Protein AF-A0A942I806-F1 (afdb_monomer_lite)

Foldseek 3Di:
DDDDDPPPVVVVVVPPPVVPDDDPDDDDPPPPDDPPPPPPPPVVVVVVVVLVVVVVVLVVLLVCCVPPLPVSLVVLVVVLVVLLVVLVVLLVCLVCVLVVVLVVLVVVLVVVLVVLVVVLVVDPDNVVSVVVSVVSVVVSVVVSVVSSVVSVVVSVVSNVVSVVVVVVSVVLNVCSVVSVVVVSSVVVVVVSVVVVVVVVVVVVVVPPPPD

Radius of gyration: 32.64 Å; chains: 1; bounding box: 65×27×119 Å

Sequence (211 aa):
MVKKALALTAILMLLAPLAVAAGPGGVKMPPGMQRRNAVAPPNVVRAERVLKQADTKFAELTALAQNDPAALKEKLLARHDALVKQAEELLANQASLPAKIATDLAAAQARALALATERAKEAKNPELAEKRLAQLKERQERTASHIAKHAEQIAARQVAHATQVLANAAAIRERIEKGEGLAVIEELREKRQEQRALRKERKWSKVTPGQ

pLDDT: mean 75.3, std 14.86, range [36.72, 94.12]

Structure (mmCIF, N/CA/C/O backbone):
data_AF-A0A942I806-F1
#
_entry.id   AF-A0A942I806-F1
#
loop_
_atom_site.group_PDB
_atom_site.id
_atom_site.type_symbol
_atom_site.label_atom_id
_atom_site.label_alt_id
_atom_site.label_comp_id
_atom_site.label_asym_id
_atom_site.label_entity_id
_atom_site.label_seq_id
_atom_site.pdbx_PDB_ins_code
_atom_site.Cartn_x
_atom_site.Cartn_y
_atom_site.Cartn_z
_atom_site.occupancy
_atom_site.B_iso_or_equiv
_atom_site.auth_seq_id
_atom_site.auth_comp_id
_atom_site.auth_asym_id
_atom_site.auth_atom_id
_atom_site.pdbx_PDB_model_num
ATOM 1 N N . MET A 1 1 ? 39.029 -3.944 81.774 1.00 43.75 1 MET A N 1
ATOM 2 C CA . MET A 1 1 ? 39.273 -5.246 81.122 1.00 43.75 1 MET A CA 1
ATOM 3 C C . MET A 1 1 ? 38.810 -5.157 79.673 1.00 43.75 1 MET A C 1
ATOM 5 O O . MET A 1 1 ? 37.666 -4.802 79.455 1.00 43.75 1 MET A O 1
ATOM 9 N N . VAL A 1 2 ? 39.732 -5.429 78.734 1.00 49.59 2 VAL A N 1
ATOM 10 C CA . VAL A 1 2 ? 39.510 -5.853 77.328 1.00 49.59 2 VAL A CA 1
ATOM 11 C C . VAL A 1 2 ? 38.671 -4.882 76.459 1.00 49.59 2 VAL A C 1
ATOM 13 O O . VAL A 1 2 ? 37.456 -4.954 76.456 1.00 49.59 2 VAL A O 1
ATOM 16 N N . LYS A 1 3 ? 39.192 -3.901 75.697 1.00 52.69 3 LYS A N 1
ATOM 17 C CA . LYS A 1 3 ? 40.258 -3.887 74.661 1.00 52.69 3 LYS A CA 1
ATOM 18 C C . LYS A 1 3 ? 40.156 -4.961 73.556 1.00 52.69 3 LYS A C 1
ATOM 20 O O . LYS A 1 3 ? 41.181 -5.523 73.193 1.00 52.69 3 LYS A O 1
ATOM 25 N N . LYS A 1 4 ? 38.968 -5.240 72.989 1.00 56.47 4 LYS A N 1
ATOM 26 C CA . LYS A 1 4 ? 38.833 -6.062 71.752 1.00 56.47 4 LYS A CA 1
ATOM 27 C C . LYS A 1 4 ? 37.697 -5.660 70.786 1.00 56.47 4 LYS A C 1
ATOM 29 O O . LYS A 1 4 ? 37.210 -6.503 70.047 1.00 56.47 4 LYS A O 1
ATOM 34 N N . ALA A 1 5 ? 37.282 -4.393 70.739 1.00 52.00 5 ALA A N 1
ATOM 35 C CA . ALA A 1 5 ? 36.219 -3.953 69.813 1.00 52.00 5 ALA A CA 1
ATOM 36 C C . ALA A 1 5 ? 36.671 -2.924 68.758 1.00 52.00 5 ALA A C 1
ATOM 38 O O . ALA A 1 5 ? 35.834 -2.347 68.076 1.00 52.00 5 ALA A O 1
ATOM 39 N N . LEU A 1 6 ? 37.981 -2.691 68.602 1.00 50.69 6 LEU A N 1
ATOM 40 C CA . LEU A 1 6 ? 38.513 -1.641 67.716 1.00 50.69 6 LEU A CA 1
ATOM 41 C C . LEU A 1 6 ? 39.271 -2.170 66.484 1.00 50.69 6 LEU A C 1
ATOM 43 O O . LEU A 1 6 ? 40.062 -1.447 65.893 1.00 50.69 6 LEU A O 1
ATOM 47 N N . ALA A 1 7 ? 39.041 -3.430 66.100 1.00 50.09 7 ALA A N 1
ATOM 48 C CA . ALA A 1 7 ? 39.674 -4.042 64.923 1.00 50.09 7 ALA A CA 1
ATOM 49 C C . ALA A 1 7 ? 38.701 -4.320 63.761 1.00 50.09 7 ALA A C 1
ATOM 51 O O . ALA A 1 7 ? 39.146 -4.536 62.638 1.00 50.09 7 ALA A O 1
ATOM 52 N N . LEU A 1 8 ? 37.380 -4.284 63.988 1.00 47.16 8 LEU A N 1
ATOM 53 C CA . LEU A 1 8 ? 36.400 -4.627 62.946 1.00 47.16 8 LEU A CA 1
ATOM 54 C C . LEU A 1 8 ? 36.013 -3.430 62.057 1.00 47.16 8 LEU A C 1
ATOM 56 O O . LEU A 1 8 ? 35.639 -3.613 60.903 1.00 47.16 8 LEU A O 1
ATOM 60 N N . THR A 1 9 ? 36.161 -2.200 62.552 1.00 53.66 9 THR A N 1
ATOM 61 C CA . THR A 1 9 ? 35.897 -0.974 61.778 1.00 53.66 9 THR A CA 1
ATOM 62 C C . THR A 1 9 ? 37.065 -0.565 60.879 1.00 53.66 9 THR A C 1
ATOM 64 O O . THR A 1 9 ? 36.842 0.069 59.853 1.00 53.66 9 THR A O 1
ATOM 67 N N . ALA A 1 10 ? 38.295 -0.982 61.194 1.00 48.38 10 ALA A N 1
ATOM 68 C CA . ALA A 1 10 ? 39.458 -0.711 60.347 1.00 48.38 10 ALA A CA 1
ATOM 69 C C . ALA A 1 10 ? 39.489 -1.593 59.080 1.00 48.38 10 ALA A C 1
ATOM 71 O O . ALA A 1 10 ? 39.925 -1.139 58.026 1.00 48.38 10 ALA A O 1
ATOM 72 N N . ILE A 1 11 ? 38.967 -2.825 59.145 1.00 52.62 11 ILE A N 1
ATOM 73 C CA . ILE A 1 11 ? 38.947 -3.754 57.999 1.00 52.62 11 ILE A CA 1
ATOM 74 C C . ILE A 1 11 ? 37.780 -3.449 57.042 1.00 52.62 11 ILE A C 1
ATOM 76 O O . ILE A 1 11 ? 37.922 -3.604 55.831 1.00 52.62 11 ILE A O 1
ATOM 80 N N . LEU A 1 12 ? 36.667 -2.899 57.540 1.00 47.00 12 LEU A N 1
ATOM 81 C CA . LEU A 1 12 ? 35.550 -2.437 56.701 1.00 47.00 12 LEU A CA 1
ATOM 82 C C . LEU A 1 12 ? 35.847 -1.127 55.940 1.00 47.00 12 LEU A C 1
ATOM 84 O O . LEU A 1 12 ? 35.164 -0.823 54.966 1.00 47.00 12 LEU A O 1
ATOM 88 N N . MET A 1 13 ? 36.898 -0.392 56.320 1.00 47.59 13 MET A N 1
ATOM 89 C CA . MET A 1 13 ? 37.388 0.789 55.589 1.00 47.59 13 MET A CA 1
ATOM 90 C C . MET A 1 13 ? 38.487 0.470 54.557 1.00 47.59 13 MET A C 1
ATOM 92 O O . MET A 1 13 ? 38.786 1.306 53.709 1.00 47.59 13 MET A O 1
ATOM 96 N N . LEU A 1 14 ? 39.054 -0.743 54.559 1.00 50.97 14 LEU A N 1
ATOM 97 C CA . LEU A 1 14 ? 40.108 -1.161 53.617 1.00 50.97 14 LEU A CA 1
ATOM 98 C C . LEU A 1 14 ? 39.580 -1.771 52.305 1.00 50.97 14 LEU A C 1
ATOM 100 O O . LEU A 1 14 ? 40.352 -1.991 51.377 1.00 50.97 14 LEU A O 1
ATOM 104 N N . LEU A 1 15 ? 38.264 -1.974 52.186 1.00 47.75 15 LEU A N 1
ATOM 105 C CA . LEU A 1 15 ? 37.579 -2.405 50.953 1.00 47.75 15 LEU A CA 1
ATOM 106 C C . LEU A 1 15 ? 36.621 -1.336 50.394 1.00 47.75 15 LEU A C 1
ATOM 108 O O . LEU A 1 15 ? 35.794 -1.617 49.530 1.00 47.75 15 LEU A O 1
ATOM 112 N N . ALA A 1 16 ? 36.753 -0.096 50.872 1.00 45.31 16 ALA A N 1
ATOM 113 C CA . ALA A 1 16 ? 35.903 1.034 50.511 1.00 45.31 16 ALA A CA 1
ATOM 114 C C . ALA A 1 16 ? 36.517 2.088 49.552 1.00 45.31 16 ALA A C 1
ATOM 116 O O . ALA A 1 16 ? 35.833 3.080 49.306 1.00 45.31 16 ALA A O 1
ATOM 117 N N . PRO A 1 17 ? 37.707 1.907 48.924 1.00 46.28 17 PRO A N 1
ATOM 118 C CA . PRO A 1 17 ? 38.095 2.754 47.794 1.00 46.28 17 PRO A CA 1
ATOM 119 C C . PRO A 1 17 ? 38.326 1.971 46.488 1.00 46.28 17 PRO A C 1
ATOM 121 O O . PRO A 1 17 ? 39.190 2.333 45.699 1.00 46.28 17 PRO A O 1
ATOM 124 N N . LEU A 1 18 ? 37.546 0.917 46.216 1.00 42.97 18 LEU A N 1
ATOM 125 C CA . LEU A 1 18 ? 37.403 0.371 44.849 1.00 42.97 18 LEU A CA 1
ATOM 126 C C . LEU A 1 18 ? 36.011 0.608 44.242 1.00 42.97 18 LEU A C 1
ATOM 128 O O . LEU A 1 18 ? 35.804 0.365 43.058 1.00 42.97 18 LEU A O 1
ATOM 132 N N . ALA A 1 19 ? 35.072 1.149 45.023 1.00 47.41 19 ALA A N 1
ATOM 133 C CA . ALA A 1 19 ? 33.715 1.465 44.573 1.00 47.41 19 ALA A CA 1
ATOM 134 C C . ALA A 1 19 ? 33.479 2.968 44.308 1.00 47.41 19 ALA A C 1
ATOM 136 O O . ALA A 1 19 ? 32.384 3.354 43.910 1.00 47.41 19 ALA A O 1
ATOM 137 N N . VAL A 1 20 ? 34.494 3.825 44.485 1.00 43.34 20 VAL A N 1
ATOM 138 C CA . VAL A 1 20 ? 34.388 5.283 44.279 1.00 43.34 20 VAL A CA 1
ATOM 139 C C . VAL A 1 20 ? 35.563 5.790 43.438 1.00 43.34 20 VAL A C 1
ATOM 141 O O . VAL A 1 20 ? 36.358 6.621 43.856 1.00 43.34 20 VAL A O 1
ATOM 144 N N . ALA A 1 21 ? 35.688 5.258 42.224 1.00 44.59 21 ALA A N 1
ATOM 145 C CA . ALA A 1 21 ? 36.545 5.824 41.181 1.00 44.59 21 ALA A CA 1
ATOM 146 C C . ALA A 1 21 ? 35.930 5.618 39.786 1.00 44.59 21 ALA A C 1
ATOM 148 O O . ALA A 1 21 ? 36.607 5.232 38.841 1.00 44.59 21 ALA A O 1
ATOM 149 N N . ALA A 1 22 ? 34.623 5.851 39.651 1.00 44.38 22 ALA A N 1
ATOM 150 C CA . ALA A 1 22 ? 33.981 6.062 38.353 1.00 44.38 22 ALA A CA 1
ATOM 151 C C . ALA A 1 22 ? 32.678 6.852 38.536 1.00 44.38 22 ALA A C 1
ATOM 153 O O . ALA A 1 22 ? 31.578 6.372 38.270 1.00 44.38 22 ALA A O 1
ATOM 154 N N . GLY A 1 23 ? 32.810 8.089 39.023 1.00 40.91 23 GLY A N 1
ATOM 155 C CA . GLY A 1 23 ? 31.770 9.093 38.824 1.00 40.91 23 GLY A CA 1
ATOM 156 C C . GLY A 1 23 ? 31.507 9.337 37.323 1.00 40.91 23 GLY A C 1
ATOM 157 O O . GLY A 1 23 ? 32.315 8.954 36.473 1.00 40.91 23 GLY A O 1
ATOM 158 N N . PRO A 1 24 ? 30.391 9.998 36.971 1.00 46.81 24 PRO A N 1
ATOM 159 C CA . PRO A 1 24 ? 29.876 10.137 35.601 1.00 46.81 24 PRO A CA 1
ATOM 160 C C . PRO A 1 24 ? 30.701 11.046 34.661 1.00 46.81 24 PRO A C 1
ATOM 162 O O . PRO A 1 24 ? 30.255 11.378 33.565 1.00 46.81 24 PRO A O 1
ATOM 165 N N . GLY A 1 25 ? 31.928 11.406 35.025 1.00 53.59 25 GLY A N 1
ATOM 166 C CA . GLY A 1 25 ? 32.882 12.111 34.176 1.00 53.59 25 GLY A CA 1
ATOM 167 C C . GLY A 1 25 ? 34.271 12.002 34.791 1.00 53.59 25 GLY A C 1
ATOM 168 O O . GLY A 1 25 ? 34.451 12.404 35.934 1.00 53.59 25 GLY A O 1
ATOM 169 N N . GLY A 1 26 ? 35.249 11.427 34.082 1.00 42.91 26 GLY A N 1
ATOM 170 C CA . GLY A 1 26 ? 36.594 11.326 34.664 1.00 42.91 26 GLY A CA 1
ATOM 171 C C . GLY A 1 26 ? 37.620 10.403 34.017 1.00 42.91 26 GLY A C 1
ATOM 172 O O . GLY A 1 26 ? 38.762 10.422 34.450 1.00 42.91 26 GLY A O 1
ATOM 173 N N . VAL A 1 27 ? 37.294 9.645 32.968 1.00 46.50 27 VAL A N 1
ATOM 174 C CA . VAL A 1 27 ? 38.322 9.026 32.114 1.00 46.50 27 VAL A CA 1
ATOM 175 C C . VAL A 1 27 ? 37.948 9.331 30.672 1.00 46.50 27 VAL A C 1
ATOM 177 O O . VAL A 1 27 ? 36.935 8.842 30.166 1.00 46.50 27 VAL A O 1
ATOM 180 N N . LYS A 1 28 ? 38.732 10.192 30.009 1.00 53.25 28 LYS A N 1
ATOM 181 C CA . LYS A 1 28 ? 38.685 10.286 28.547 1.00 53.25 28 LYS A CA 1
ATOM 182 C C . LYS A 1 28 ? 39.015 8.890 28.033 1.00 53.25 28 LYS A C 1
ATOM 184 O O . LYS A 1 28 ? 40.095 8.376 28.308 1.00 53.25 28 LYS A O 1
ATOM 189 N N . MET A 1 29 ? 38.054 8.264 27.356 1.00 53.22 29 MET A N 1
ATOM 190 C CA . MET A 1 29 ? 38.288 6.987 26.690 1.00 53.22 29 MET A CA 1
ATOM 191 C C . MET A 1 29 ? 39.520 7.116 25.783 1.00 53.22 29 MET A C 1
ATOM 193 O O . MET A 1 29 ? 39.701 8.176 25.173 1.00 53.22 29 MET A O 1
ATOM 197 N N . PRO A 1 30 ? 40.365 6.077 25.694 1.00 60.47 30 PRO A N 1
ATOM 198 C CA . PRO A 1 30 ? 41.522 6.100 24.814 1.00 60.47 30 PRO A CA 1
ATOM 199 C C . PRO A 1 30 ? 41.080 6.391 23.367 1.00 60.47 30 PRO A C 1
ATOM 201 O O . PRO A 1 30 ? 40.018 5.914 22.938 1.00 60.47 30 PRO A O 1
ATOM 204 N N . PRO A 1 31 ? 41.853 7.193 22.613 1.00 53.78 31 PRO A N 1
ATOM 205 C CA . PRO A 1 31 ? 41.507 7.567 21.248 1.00 53.78 31 PRO A CA 1
ATOM 206 C C . PRO A 1 31 ? 41.439 6.292 20.396 1.00 53.78 31 PRO A C 1
ATOM 208 O O . PRO A 1 31 ? 42.433 5.594 20.235 1.00 53.78 31 PRO A O 1
ATOM 211 N N . GLY A 1 32 ? 40.240 5.952 19.918 1.00 59.25 32 GLY A N 1
ATOM 212 C CA . GLY A 1 32 ? 39.971 4.717 19.167 1.00 59.25 32 GLY A CA 1
ATOM 213 C C . GLY A 1 32 ? 38.776 3.910 19.682 1.00 59.25 32 GLY A C 1
ATOM 214 O O . GLY A 1 32 ? 38.171 3.163 18.917 1.00 59.25 32 GLY A O 1
ATOM 215 N N . MET A 1 33 ? 38.352 4.106 20.936 1.00 51.97 33 MET A N 1
ATOM 216 C CA . MET A 1 33 ? 37.104 3.517 21.432 1.00 51.97 33 MET A CA 1
ATOM 217 C C . MET A 1 33 ? 35.919 4.435 21.128 1.00 51.97 33 MET A C 1
ATOM 219 O O . MET A 1 33 ? 35.564 5.320 21.908 1.00 51.97 33 MET A O 1
ATOM 223 N N . GLN A 1 34 ? 35.267 4.210 19.986 1.00 56.16 34 GLN A N 1
ATOM 224 C CA . GLN A 1 34 ? 33.920 4.730 19.779 1.00 56.16 34 GLN A CA 1
ATOM 225 C C . GLN A 1 34 ? 32.992 4.072 20.802 1.00 56.16 34 GLN A C 1
ATOM 227 O O . GLN A 1 34 ? 32.829 2.849 20.806 1.00 56.16 34 GLN A O 1
ATOM 232 N N . ARG A 1 35 ? 32.330 4.878 21.643 1.00 56.75 35 ARG A N 1
ATOM 233 C CA . ARG A 1 35 ? 31.110 4.426 22.316 1.00 56.75 35 ARG A CA 1
ATOM 234 C C . ARG A 1 35 ? 30.145 4.004 21.215 1.00 56.75 35 ARG A C 1
ATOM 236 O O . ARG A 1 35 ? 29.548 4.855 20.558 1.00 56.75 35 ARG A O 1
ATOM 243 N N . ARG A 1 36 ? 29.991 2.697 20.998 1.00 57.78 36 ARG A N 1
ATOM 244 C CA . ARG A 1 36 ? 28.844 2.168 20.263 1.00 57.78 36 ARG A CA 1
ATOM 245 C C . ARG A 1 36 ? 27.630 2.455 21.133 1.00 57.78 36 ARG A C 1
ATOM 247 O O . ARG A 1 36 ? 27.233 1.634 21.952 1.00 57.78 36 ARG A O 1
ATOM 254 N N . ASN A 1 37 ? 27.080 3.660 21.011 1.00 51.44 37 ASN A N 1
ATOM 255 C CA . ASN A 1 37 ? 25.760 3.942 21.534 1.00 51.44 37 ASN A CA 1
ATOM 256 C C . ASN A 1 37 ? 24.852 2.916 20.861 1.00 51.44 37 ASN A C 1
ATOM 258 O O . ASN A 1 37 ? 24.750 2.898 19.634 1.00 51.44 37 ASN A O 1
ATOM 262 N N . ALA A 1 38 ? 24.259 2.022 21.648 1.00 51.09 38 ALA A N 1
ATOM 263 C CA . ALA A 1 38 ? 23.231 1.103 21.193 1.00 51.09 38 ALA A CA 1
ATOM 264 C C . ALA A 1 38 ? 21.986 1.928 20.831 1.00 51.09 38 ALA A C 1
ATOM 266 O O . ALA A 1 38 ? 20.993 1.961 21.554 1.00 51.09 38 ALA A O 1
ATOM 267 N N . VAL A 1 39 ? 22.070 2.694 19.743 1.00 56.91 39 VAL A N 1
ATOM 268 C CA . VAL A 1 39 ? 20.960 3.473 19.218 1.00 56.91 39 VAL A CA 1
ATOM 269 C C . VAL A 1 39 ? 20.016 2.448 18.617 1.00 56.91 39 VAL A C 1
ATOM 271 O O . VAL A 1 39 ? 20.317 1.830 17.595 1.00 56.91 39 VAL A O 1
ATOM 274 N N . ALA A 1 40 ? 18.895 2.211 19.300 1.00 57.03 40 ALA A N 1
ATOM 275 C CA . ALA A 1 40 ? 17.852 1.337 18.793 1.00 57.03 40 ALA A CA 1
ATOM 276 C C . ALA A 1 40 ? 17.493 1.760 17.354 1.00 57.03 40 ALA A C 1
ATOM 278 O O . ALA A 1 40 ? 17.427 2.963 17.079 1.00 57.03 40 ALA A O 1
ATOM 279 N N . PRO A 1 41 ? 17.241 0.809 16.436 1.00 63.56 41 PRO A N 1
ATOM 280 C CA . PRO A 1 41 ? 16.943 1.134 15.048 1.00 63.56 41 PRO A CA 1
ATOM 281 C C . PRO A 1 41 ? 15.822 2.183 14.958 1.00 63.56 41 PRO A C 1
ATOM 283 O O . PRO A 1 41 ? 14.857 2.104 15.723 1.00 63.56 41 PRO A O 1
ATOM 286 N N . PRO A 1 42 ? 15.864 3.136 14.015 1.00 71.19 42 PRO A N 1
ATOM 287 C CA . PRO A 1 42 ? 14.864 4.205 13.929 1.00 71.19 42 PRO A CA 1
ATOM 288 C C . PRO A 1 42 ? 13.420 3.679 13.836 1.00 71.19 42 PRO A C 1
ATOM 290 O O . PRO A 1 42 ? 12.498 4.282 14.384 1.00 71.19 42 PRO A O 1
ATOM 293 N N . ASN A 1 43 ? 13.221 2.507 13.227 1.00 68.06 43 ASN A N 1
ATOM 294 C CA . ASN A 1 43 ? 11.920 1.832 13.144 1.00 68.06 43 ASN A CA 1
ATOM 295 C C . ASN A 1 43 ? 11.411 1.356 14.510 1.00 68.06 43 ASN A C 1
ATOM 297 O O . ASN A 1 43 ? 10.217 1.420 14.803 1.00 68.06 43 ASN A O 1
ATOM 301 N N . VAL A 1 44 ? 12.327 0.914 15.366 1.00 66.25 44 VAL A N 1
ATOM 302 C CA . VAL A 1 44 ? 12.037 0.485 16.730 1.00 66.25 44 VAL A CA 1
ATOM 303 C C . VAL A 1 44 ? 11.636 1.685 17.588 1.00 66.25 44 VAL A C 1
ATOM 305 O O . VAL A 1 44 ? 10.634 1.614 18.295 1.00 66.25 44 VAL A O 1
ATOM 308 N N . VAL A 1 45 ? 12.354 2.805 17.464 1.00 70.94 45 VAL A N 1
ATOM 309 C CA . VAL A 1 45 ? 12.056 4.047 18.198 1.00 70.94 45 VAL A CA 1
ATOM 310 C C . VAL A 1 45 ? 10.703 4.630 17.778 1.00 70.94 45 VAL A C 1
ATOM 312 O O . VAL A 1 45 ? 9.908 5.023 18.634 1.00 70.94 45 VAL A O 1
ATOM 315 N N . ARG A 1 46 ? 10.394 4.652 16.471 1.00 75.44 46 ARG A N 1
ATOM 316 C CA . ARG A 1 46 ? 9.074 5.092 15.982 1.00 75.44 46 ARG A CA 1
ATOM 317 C C . ARG A 1 46 ? 7.961 4.215 16.531 1.00 75.44 46 ARG A C 1
ATOM 319 O O . ARG A 1 46 ? 6.965 4.738 17.018 1.00 75.44 46 ARG A O 1
ATOM 326 N N . ALA A 1 47 ? 8.134 2.898 16.493 1.00 69.81 47 ALA A N 1
ATOM 327 C CA . ALA A 1 47 ? 7.099 1.997 16.967 1.00 69.81 47 ALA A CA 1
ATOM 328 C C . ALA A 1 47 ? 6.890 2.090 18.487 1.00 69.81 47 ALA A C 1
ATOM 330 O O . ALA A 1 47 ? 5.753 2.053 18.942 1.00 69.81 47 ALA A O 1
ATOM 331 N N . GLU A 1 48 ? 7.949 2.280 19.277 1.00 75.19 48 GLU A N 1
ATOM 332 C CA . GLU A 1 48 ? 7.816 2.542 20.717 1.00 75.19 48 GLU A CA 1
ATOM 333 C C . GLU A 1 48 ? 7.094 3.859 21.006 1.00 75.19 48 GLU A C 1
ATOM 335 O O . GLU A 1 48 ? 6.270 3.915 21.918 1.00 75.19 48 GLU A O 1
ATOM 340 N N . ARG A 1 49 ? 7.345 4.907 20.212 1.00 80.88 49 ARG A N 1
ATOM 341 C CA . ARG A 1 49 ? 6.622 6.179 20.330 1.00 80.88 49 ARG A CA 1
ATOM 342 C C . ARG A 1 49 ? 5.133 6.008 20.040 1.00 80.88 49 ARG A C 1
ATOM 344 O O . ARG A 1 49 ? 4.314 6.478 20.824 1.00 80.88 49 ARG A O 1
ATOM 351 N N . VAL A 1 50 ? 4.798 5.306 18.956 1.00 80.19 50 VAL A N 1
ATOM 352 C CA . VAL A 1 50 ? 3.405 4.997 18.600 1.00 80.19 50 VAL A CA 1
ATOM 353 C C . VAL A 1 50 ? 2.742 4.212 19.725 1.00 80.19 50 VAL A C 1
ATOM 355 O O . VAL A 1 50 ? 1.666 4.590 20.171 1.00 80.19 50 VAL A O 1
ATOM 358 N N . LEU A 1 51 ? 3.406 3.179 20.252 1.00 73.88 51 LEU A N 1
ATOM 359 C CA . LEU A 1 51 ? 2.878 2.388 21.360 1.00 73.88 51 LEU A CA 1
ATOM 360 C C . LEU A 1 51 ? 2.629 3.249 22.608 1.00 73.88 51 LEU A C 1
ATOM 362 O O . LEU A 1 51 ? 1.575 3.098 23.220 1.00 73.88 51 LEU A O 1
ATOM 366 N N . LYS A 1 52 ? 3.546 4.154 22.980 1.00 78.31 52 LYS A N 1
ATOM 367 C CA . LYS A 1 52 ? 3.373 5.047 24.142 1.00 78.31 52 LYS A CA 1
ATOM 368 C C . LYS A 1 52 ? 2.190 6.003 23.979 1.00 78.31 52 LYS A C 1
ATOM 370 O O . LYS A 1 52 ? 1.384 6.116 24.892 1.00 78.31 52 LYS A O 1
ATOM 375 N N . GLN A 1 53 ? 2.053 6.642 22.816 1.00 82.44 53 GLN A N 1
ATOM 376 C CA . GLN A 1 53 ? 0.903 7.510 22.511 1.00 82.44 53 GLN A CA 1
ATOM 377 C C . GLN A 1 53 ? -0.428 6.752 22.547 1.00 82.44 53 GLN A C 1
ATOM 379 O O . GLN A 1 53 ? -1.490 7.326 22.777 1.00 82.44 53 GLN A O 1
ATOM 384 N N . ALA A 1 54 ? -0.382 5.456 22.266 1.00 75.06 54 ALA A N 1
ATOM 385 C CA . ALA A 1 54 ? -1.560 4.619 22.272 1.00 75.06 54 ALA A CA 1
ATOM 386 C C . ALA A 1 54 ? -1.988 4.232 23.700 1.00 75.06 54 ALA A C 1
ATOM 388 O O . ALA A 1 54 ? -3.185 4.137 23.951 1.00 75.06 54 ALA A O 1
ATOM 389 N N . ASP A 1 55 ? -1.045 4.076 24.637 1.00 77.50 55 ASP A N 1
ATOM 390 C CA . ASP A 1 55 ? -1.355 3.865 26.059 1.00 77.50 55 ASP A CA 1
ATOM 391 C C . ASP A 1 55 ? -1.982 5.089 26.710 1.00 77.50 55 ASP A C 1
ATOM 393 O O . ASP A 1 55 ? -2.928 4.948 27.478 1.00 77.50 55 ASP A O 1
ATOM 397 N N . THR A 1 56 ? -1.469 6.288 26.416 1.00 81.44 56 THR A N 1
ATOM 398 C CA . THR A 1 56 ? -2.033 7.522 26.980 1.00 81.44 56 THR A CA 1
ATOM 399 C C . THR A 1 56 ? -3.481 7.683 26.530 1.00 81.44 56 THR A C 1
ATOM 401 O O . THR A 1 56 ? -4.366 7.905 27.349 1.00 81.44 56 THR A O 1
ATOM 404 N N . LYS A 1 57 ? -3.750 7.419 25.244 1.00 82.94 57 LYS A N 1
ATOM 405 C CA . LYS A 1 57 ? -5.113 7.383 24.702 1.00 82.94 57 LYS A CA 1
ATOM 406 C C . LYS A 1 57 ? -5.987 6.303 25.342 1.00 82.94 57 LYS A C 1
ATOM 408 O O . LYS A 1 57 ? -7.193 6.504 25.421 1.00 82.94 57 LYS A O 1
ATOM 413 N N . PHE A 1 58 ? -5.428 5.168 25.767 1.00 78.69 58 PHE A N 1
ATOM 414 C CA . PHE A 1 58 ? -6.197 4.166 26.505 1.00 78.69 58 PHE A CA 1
ATOM 415 C C . PHE A 1 58 ? -6.537 4.632 27.910 1.00 78.69 58 PHE A C 1
ATOM 417 O O . PHE A 1 58 ? -7.690 4.510 28.292 1.00 78.69 58 PHE A O 1
ATOM 424 N N . ALA A 1 59 ? -5.587 5.219 28.640 1.00 80.19 59 ALA A N 1
ATOM 425 C CA . ALA A 1 59 ? -5.853 5.772 29.966 1.00 80.19 59 ALA A CA 1
ATOM 426 C C . ALA A 1 59 ? -6.966 6.834 29.921 1.00 80.19 59 ALA A C 1
ATOM 428 O O . ALA A 1 59 ? -7.869 6.810 30.751 1.00 80.19 59 ALA A O 1
ATOM 429 N N . GLU A 1 60 ? -6.958 7.699 28.901 1.00 83.81 60 GLU A N 1
ATOM 430 C CA . GLU A 1 60 ? -8.037 8.664 28.652 1.00 83.81 60 GLU A CA 1
ATOM 431 C C . GLU A 1 60 ? -9.394 7.988 28.406 1.00 83.81 60 GLU A C 1
ATOM 433 O O . GLU A 1 60 ? -10.410 8.445 28.920 1.00 83.81 60 GLU A O 1
ATOM 438 N N . LEU A 1 61 ? -9.435 6.913 27.610 1.00 80.38 61 LEU A N 1
ATOM 439 C CA . LEU A 1 61 ? -10.676 6.189 27.313 1.00 80.38 61 LEU A CA 1
ATOM 440 C C . LEU A 1 61 ? -11.177 5.383 28.518 1.00 80.38 61 LEU A C 1
ATOM 442 O O . LEU A 1 61 ? -12.377 5.348 28.753 1.00 80.38 61 LEU A O 1
ATOM 446 N N . THR A 1 62 ? -10.286 4.784 29.308 1.00 78.56 62 THR A N 1
ATOM 447 C CA . THR A 1 62 ? -10.643 4.079 30.547 1.00 78.56 62 THR A CA 1
ATOM 448 C C . THR A 1 62 ? -11.179 5.052 31.597 1.00 78.56 62 THR A C 1
ATOM 450 O O . THR A 1 62 ? -12.193 4.766 32.224 1.00 78.56 62 THR A O 1
ATOM 453 N N . ALA A 1 63 ? -10.557 6.227 31.746 1.00 78.94 63 ALA A N 1
ATOM 454 C CA . ALA A 1 63 ? -11.062 7.275 32.629 1.00 78.94 63 ALA A CA 1
ATOM 455 C C . ALA A 1 63 ? -12.431 7.797 32.164 1.00 78.94 63 ALA A C 1
ATOM 457 O O . ALA A 1 63 ? -13.315 8.032 32.981 1.00 78.94 63 ALA A O 1
ATOM 458 N N . LEU A 1 64 ? -12.638 7.942 30.853 1.00 80.50 64 LEU A N 1
ATOM 459 C CA . LEU A 1 64 ? -13.938 8.327 30.305 1.00 80.50 64 LEU A CA 1
ATOM 460 C C . LEU A 1 64 ? -15.002 7.250 30.572 1.00 80.50 64 LEU A C 1
ATOM 462 O O . LEU A 1 64 ? -16.109 7.582 30.966 1.00 80.50 64 LEU A O 1
ATOM 466 N N . ALA A 1 65 ? -14.652 5.969 30.430 1.00 76.06 65 ALA A N 1
ATOM 467 C CA . ALA A 1 65 ? -15.568 4.852 30.647 1.00 76.06 65 ALA A CA 1
ATOM 468 C C . ALA A 1 65 ? -16.105 4.759 32.084 1.00 76.06 65 ALA A C 1
ATOM 470 O O . ALA A 1 65 ? -17.246 4.355 32.282 1.00 76.06 65 ALA A O 1
ATOM 471 N N . GLN A 1 66 ? -15.286 5.129 33.072 1.00 79.06 66 GLN A N 1
ATOM 472 C CA . GLN A 1 66 ? -15.669 5.126 34.487 1.00 79.06 66 GLN A CA 1
ATOM 473 C C . GLN A 1 66 ? -16.608 6.280 34.854 1.00 79.06 66 GLN A C 1
ATOM 475 O O . GLN A 1 66 ? -17.391 6.148 35.789 1.00 79.06 66 GLN A O 1
ATOM 480 N N . ASN A 1 67 ? -16.522 7.399 34.131 1.00 78.81 67 ASN A N 1
ATOM 481 C CA . ASN A 1 67 ? -17.258 8.621 34.454 1.00 78.81 67 ASN A CA 1
ATOM 482 C C . ASN A 1 67 ? -18.518 8.797 33.598 1.00 78.81 67 ASN A C 1
ATOM 484 O O . ASN A 1 67 ? -19.539 9.248 34.104 1.00 78.81 67 ASN A O 1
ATOM 488 N N . ASP A 1 68 ? -18.445 8.455 32.311 1.00 84.69 68 ASP A N 1
ATOM 489 C CA . ASP A 1 68 ? -19.532 8.639 31.352 1.00 84.69 68 ASP A CA 1
ATOM 490 C C . ASP A 1 68 ? -19.486 7.561 30.242 1.00 84.69 68 ASP A C 1
ATOM 492 O O . ASP A 1 68 ? -18.817 7.723 29.208 1.00 84.69 68 ASP A O 1
ATOM 496 N N . PRO A 1 69 ? -20.195 6.431 30.429 1.00 75.75 69 PRO A N 1
ATOM 497 C CA . PRO A 1 69 ? -20.227 5.351 29.447 1.00 75.75 69 PRO A CA 1
ATOM 498 C C . PRO A 1 69 ? -20.949 5.746 28.146 1.00 75.75 69 PRO A C 1
ATOM 500 O O . PRO A 1 69 ? -20.667 5.163 27.095 1.00 75.75 69 PRO A O 1
ATOM 503 N N . ALA A 1 70 ? -21.841 6.744 28.179 1.00 80.69 70 ALA A N 1
ATOM 504 C CA . ALA A 1 70 ? -22.533 7.230 26.988 1.00 80.69 70 ALA A CA 1
ATOM 505 C C . ALA A 1 70 ? -21.584 8.059 26.108 1.00 80.69 70 ALA A C 1
ATOM 507 O O . ALA A 1 70 ? -21.454 7.778 24.913 1.00 80.69 70 ALA A O 1
ATOM 508 N N . ALA A 1 71 ? -20.828 8.985 26.707 1.00 81.31 71 ALA A N 1
ATOM 509 C CA . ALA A 1 71 ? -19.793 9.741 26.000 1.00 81.31 71 ALA A CA 1
ATOM 510 C C . ALA A 1 71 ? -18.663 8.837 25.475 1.00 81.31 71 ALA A C 1
ATOM 512 O O . ALA A 1 71 ? -18.089 9.096 24.411 1.00 81.31 71 ALA A O 1
ATOM 513 N N . LEU A 1 72 ? -18.344 7.742 26.179 1.00 78.69 72 LEU A N 1
ATOM 514 C CA . LEU A 1 72 ? -17.410 6.731 25.678 1.00 78.69 72 LEU A CA 1
ATOM 515 C C . LEU A 1 72 ? -17.912 6.080 24.393 1.00 78.69 72 LEU A C 1
ATOM 517 O O . LEU A 1 72 ? -17.149 5.981 23.428 1.00 78.69 72 LEU A O 1
ATOM 521 N N . LYS A 1 73 ? -19.175 5.645 24.374 1.00 79.38 73 LYS A N 1
ATOM 522 C CA . LYS A 1 73 ? -19.789 5.026 23.198 1.00 79.38 73 LYS A CA 1
ATOM 523 C C . LYS A 1 73 ? -19.717 5.966 21.995 1.00 79.38 73 LYS A C 1
ATOM 525 O O . LYS A 1 73 ? -19.230 5.558 20.943 1.00 79.38 73 LYS A O 1
ATOM 530 N N . GLU A 1 74 ? -20.105 7.227 22.165 1.00 83.75 74 GLU A N 1
ATOM 531 C CA . GLU A 1 74 ? -20.060 8.235 21.100 1.00 83.75 74 GLU A CA 1
ATOM 532 C C . GLU A 1 74 ? -18.631 8.467 20.582 1.00 83.75 74 GLU A C 1
ATOM 534 O O . GLU A 1 74 ? -18.376 8.424 19.378 1.00 83.75 74 GLU A O 1
ATOM 539 N N . LYS A 1 75 ? -17.657 8.617 21.487 1.00 84.25 75 LYS A N 1
ATOM 540 C CA . LYS A 1 75 ? -16.252 8.848 21.119 1.00 84.25 75 LYS A CA 1
ATOM 541 C C . LYS A 1 75 ? -15.621 7.652 20.403 1.00 84.25 75 LYS A C 1
ATOM 543 O O . LYS A 1 75 ? -14.772 7.841 19.526 1.00 84.25 75 LYS A O 1
ATOM 548 N N . LEU A 1 76 ? -15.986 6.427 20.783 1.00 82.31 76 LEU A N 1
ATOM 549 C CA . LEU A 1 76 ? -15.517 5.214 20.113 1.00 82.31 76 LEU A CA 1
ATOM 550 C C . LEU A 1 76 ? -16.141 5.067 18.723 1.00 82.31 76 LEU A C 1
ATOM 552 O O . LEU A 1 76 ? -15.406 4.770 17.782 1.00 82.31 76 LEU A O 1
ATOM 556 N N . LEU A 1 77 ? -17.441 5.342 18.581 1.00 82.75 77 LEU A N 1
ATOM 557 C CA . LEU A 1 77 ? -18.129 5.332 17.288 1.00 82.75 77 LEU A CA 1
ATOM 558 C C . LEU A 1 77 ? -17.563 6.399 16.341 1.00 82.75 77 LEU A C 1
ATOM 560 O O . LEU A 1 77 ? -17.171 6.071 15.228 1.00 82.75 77 LEU A O 1
ATOM 564 N N . ALA A 1 78 ? -17.356 7.634 16.804 1.00 84.06 78 ALA A N 1
ATOM 565 C CA . ALA A 1 78 ? -16.760 8.690 15.980 1.00 84.06 78 ALA A CA 1
ATOM 566 C C . ALA A 1 78 ? -15.335 8.343 15.503 1.00 84.06 78 ALA A C 1
ATOM 568 O O . ALA A 1 78 ? -14.953 8.618 14.363 1.00 84.06 78 ALA A O 1
ATOM 569 N N . ARG A 1 79 ? -14.522 7.709 16.364 1.00 80.88 79 ARG A N 1
ATOM 570 C CA . ARG A 1 79 ? -13.190 7.216 15.971 1.00 80.88 79 ARG A CA 1
ATOM 571 C C . ARG A 1 79 ? -13.273 6.055 14.988 1.00 80.88 79 ARG A C 1
ATOM 573 O O . ARG A 1 79 ? -12.434 5.976 14.095 1.00 80.88 79 ARG A O 1
ATOM 580 N N . HIS A 1 80 ? -14.240 5.163 15.169 1.00 80.38 80 HIS A N 1
ATOM 581 C CA . HIS A 1 80 ? -14.504 4.069 14.247 1.00 80.38 80 HIS A CA 1
ATOM 582 C C . HIS A 1 80 ? -14.885 4.607 12.864 1.00 80.38 80 HIS A C 1
ATOM 584 O O . HIS A 1 80 ? -14.255 4.230 11.883 1.00 80.38 80 HIS A O 1
ATOM 590 N N . ASP A 1 81 ? -15.822 5.548 12.785 1.00 81.81 81 ASP A N 1
ATOM 591 C CA . ASP A 1 81 ? -16.296 6.103 11.515 1.00 81.81 81 ASP A CA 1
ATOM 592 C C . ASP A 1 81 ? -15.181 6.843 10.768 1.00 81.81 81 ASP A C 1
ATOM 594 O O . ASP A 1 81 ? -15.043 6.712 9.552 1.00 81.81 81 ASP A O 1
ATOM 598 N N . ALA A 1 82 ? -14.298 7.536 11.495 1.00 82.94 82 ALA A N 1
ATOM 599 C CA . ALA A 1 82 ? -13.095 8.121 10.910 1.00 82.94 82 ALA A CA 1
ATOM 600 C C . ALA A 1 82 ? -12.134 7.059 10.334 1.00 82.94 82 ALA A C 1
ATOM 602 O O . ALA A 1 82 ? -11.548 7.278 9.274 1.00 82.94 82 ALA A O 1
ATOM 603 N N . LEU A 1 83 ? -11.963 5.913 11.007 1.00 79.62 83 LEU A N 1
ATOM 604 C CA . LEU A 1 83 ? -11.129 4.807 10.518 1.00 79.62 83 LEU A CA 1
ATOM 605 C C . LEU A 1 83 ? -11.755 4.101 9.312 1.00 79.62 83 LEU A C 1
ATOM 607 O O . LEU A 1 83 ? -11.031 3.749 8.383 1.00 79.62 83 LEU A O 1
ATOM 611 N N . VAL A 1 84 ? -13.077 3.922 9.308 1.00 82.75 84 VAL A N 1
ATOM 612 C CA . VAL A 1 84 ? -13.817 3.365 8.169 1.00 82.75 84 VAL A CA 1
ATOM 613 C C . VAL A 1 84 ? -13.681 4.280 6.963 1.00 82.75 84 VAL A C 1
ATOM 615 O O . VAL A 1 84 ? -13.249 3.813 5.915 1.00 82.75 84 VAL A O 1
ATOM 618 N N . LYS A 1 85 ? -13.903 5.588 7.127 1.00 84.19 85 LYS A N 1
ATOM 619 C CA . LYS A 1 85 ? -13.727 6.563 6.046 1.00 84.19 85 LYS A CA 1
ATOM 620 C C . LYS A 1 85 ? -12.307 6.538 5.476 1.00 84.19 85 LYS A C 1
ATOM 622 O O . LYS A 1 85 ? -12.127 6.523 4.264 1.00 84.19 85 LYS A O 1
ATOM 627 N N . GLN A 1 86 ? -11.286 6.461 6.332 1.00 78.25 86 GLN A N 1
ATOM 628 C CA . GLN A 1 86 ? -9.899 6.312 5.876 1.00 78.25 86 GLN A CA 1
ATOM 629 C C . GLN A 1 86 ? -9.665 4.991 5.131 1.00 78.25 86 GLN A C 1
ATOM 631 O O . GLN A 1 86 ? -8.929 4.966 4.149 1.00 78.25 86 GLN A O 1
ATOM 636 N N . ALA A 1 87 ? -10.265 3.887 5.579 1.00 75.00 87 ALA A N 1
ATOM 637 C CA . ALA A 1 87 ? -10.153 2.597 4.906 1.00 75.00 87 ALA A CA 1
ATOM 638 C C . ALA A 1 87 ? -10.870 2.591 3.545 1.00 75.00 87 ALA A C 1
ATOM 640 O O . ALA A 1 87 ? -10.330 2.046 2.585 1.00 75.00 87 ALA A O 1
ATOM 641 N N . GLU A 1 88 ? -12.030 3.237 3.437 1.00 84.19 88 GLU A N 1
ATOM 642 C CA . GLU A 1 88 ? -12.765 3.439 2.184 1.00 84.19 88 GLU A CA 1
ATOM 643 C C . GLU A 1 88 ? -11.984 4.321 1.208 1.00 84.19 88 GLU A C 1
ATOM 645 O O . GLU A 1 88 ? -11.808 3.951 0.048 1.00 84.19 88 GLU A O 1
ATOM 650 N N . GLU A 1 89 ? -11.440 5.445 1.680 1.00 83.81 89 GLU A N 1
ATOM 651 C CA . GLU A 1 89 ? -10.564 6.313 0.889 1.00 83.81 89 GLU A CA 1
ATOM 652 C C . GLU A 1 89 ? -9.321 5.552 0.412 1.00 83.81 89 GLU A C 1
ATOM 654 O O . GLU A 1 89 ? -8.922 5.668 -0.747 1.00 83.81 89 GLU A O 1
ATOM 659 N N . LEU A 1 90 ? -8.712 4.730 1.273 1.00 78.50 90 LEU A N 1
ATOM 660 C CA . LEU A 1 90 ? -7.597 3.874 0.879 1.00 78.50 90 LEU A CA 1
ATOM 661 C C . LEU A 1 90 ? -8.025 2.856 -0.178 1.00 78.50 90 LEU A C 1
ATOM 663 O O . LEU A 1 90 ? -7.329 2.740 -1.179 1.00 78.50 90 LEU A O 1
ATOM 667 N N . LEU A 1 91 ? -9.153 2.162 -0.012 1.00 79.44 91 LEU A N 1
ATOM 668 C CA . LEU A 1 91 ? -9.666 1.208 -1.002 1.00 79.44 91 LEU A CA 1
ATOM 669 C C . LEU A 1 91 ? -9.936 1.871 -2.356 1.00 79.44 91 LEU A C 1
ATOM 671 O O . LEU A 1 91 ? -9.497 1.355 -3.385 1.00 79.44 91 LEU A O 1
ATOM 675 N N . ALA A 1 92 ? -10.588 3.034 -2.357 1.00 78.88 92 ALA A N 1
ATOM 676 C CA . ALA A 1 92 ? -10.866 3.801 -3.567 1.00 78.88 92 ALA A CA 1
ATOM 677 C C . ALA A 1 92 ? -9.570 4.246 -4.266 1.00 78.88 92 ALA A C 1
ATOM 679 O O . ALA A 1 92 ? -9.422 4.104 -5.482 1.00 78.88 92 ALA A O 1
ATOM 680 N N . ASN A 1 93 ? -8.587 4.711 -3.493 1.00 79.81 93 ASN A N 1
ATOM 681 C CA . ASN A 1 93 ? -7.274 5.066 -4.020 1.00 79.81 93 ASN A CA 1
ATOM 682 C C . ASN A 1 93 ? -6.524 3.833 -4.558 1.00 79.81 93 ASN A C 1
ATOM 684 O O . ASN A 1 93 ? -5.894 3.917 -5.611 1.00 79.81 93 ASN A O 1
ATOM 688 N N . GLN A 1 94 ? -6.623 2.674 -3.898 1.00 79.69 94 GLN A N 1
ATOM 689 C CA . GLN A 1 94 ? -5.940 1.451 -4.334 1.00 79.69 94 GLN A CA 1
ATOM 690 C C . GLN A 1 94 ? -6.511 0.844 -5.611 1.00 79.69 94 GLN A C 1
ATOM 692 O O . GLN A 1 94 ? -5.749 0.287 -6.398 1.00 79.69 94 GLN A O 1
ATOM 697 N N . ALA A 1 95 ? -7.812 0.984 -5.862 1.00 76.00 95 ALA A N 1
ATOM 698 C CA . ALA A 1 95 ? -8.416 0.489 -7.096 1.00 76.00 95 ALA A CA 1
ATOM 699 C C . ALA A 1 95 ? -7.840 1.172 -8.354 1.00 76.00 95 ALA A C 1
ATOM 701 O O . ALA A 1 95 ? -7.753 0.553 -9.411 1.00 76.00 95 ALA A O 1
ATOM 702 N N . SER A 1 96 ? -7.406 2.434 -8.242 1.00 78.19 96 SER A N 1
ATOM 703 C CA . SER A 1 96 ? -6.902 3.226 -9.376 1.00 78.19 96 SER A CA 1
ATOM 704 C C . SER A 1 96 ? -5.373 3.254 -9.503 1.00 78.19 96 SER A C 1
ATOM 706 O O . SER A 1 96 ? -4.845 3.542 -10.581 1.00 78.19 96 SER A O 1
ATOM 708 N N . LEU A 1 97 ? -4.645 2.938 -8.429 1.00 78.31 97 LEU A N 1
ATOM 709 C CA . LEU A 1 97 ? -3.187 3.065 -8.361 1.00 78.31 97 LEU A CA 1
ATOM 710 C C . LEU A 1 97 ? -2.423 2.171 -9.358 1.00 78.31 97 LEU A C 1
ATOM 712 O O . LEU A 1 97 ? -1.558 2.707 -10.051 1.00 78.31 97 LEU A O 1
ATOM 716 N N . PRO A 1 98 ? -2.714 0.862 -9.512 1.00 81.31 98 PRO A N 1
ATOM 717 C CA . PRO A 1 98 ? -2.005 0.011 -10.473 1.00 81.31 98 PRO A CA 1
ATOM 718 C C . PRO A 1 98 ? -2.187 0.467 -11.917 1.00 81.31 98 PRO A C 1
ATOM 720 O O . PRO A 1 98 ? -1.217 0.527 -12.670 1.00 81.31 98 PRO A O 1
ATOM 723 N N . ALA A 1 99 ? -3.418 0.842 -12.280 1.00 79.94 99 ALA A N 1
ATOM 724 C CA . ALA A 1 99 ? -3.732 1.344 -13.611 1.00 79.94 99 ALA A CA 1
ATOM 7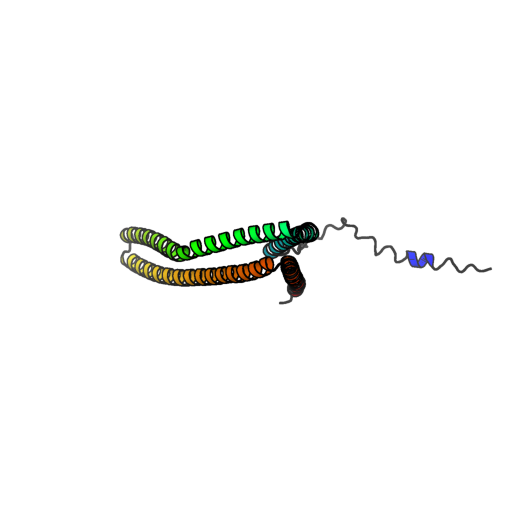25 C C . ALA A 1 99 ? -2.953 2.631 -13.900 1.00 79.94 99 ALA A C 1
ATOM 727 O O . ALA A 1 99 ? -2.317 2.725 -14.945 1.00 79.94 99 ALA A O 1
ATOM 728 N N . LYS A 1 100 ? -2.929 3.572 -12.945 1.00 85.56 100 LYS A N 1
ATOM 729 C CA . LYS A 1 100 ? -2.174 4.825 -13.057 1.00 85.56 100 LYS A CA 1
ATOM 730 C C . LYS A 1 100 ? -0.665 4.597 -13.167 1.00 85.56 100 LYS A C 1
ATOM 732 O O . LYS A 1 100 ? -0.012 5.212 -14.001 1.00 85.56 100 LYS A O 1
ATOM 737 N N . ILE A 1 101 ? -0.107 3.692 -12.360 1.00 84.25 101 ILE A N 1
ATOM 738 C CA . ILE A 1 101 ? 1.318 3.339 -12.427 1.00 84.25 101 ILE A CA 1
ATOM 739 C C . ILE A 1 101 ? 1.651 2.744 -13.799 1.00 84.25 101 ILE A C 1
ATOM 741 O O . ILE A 1 101 ? 2.671 3.104 -14.379 1.00 84.25 101 ILE A O 1
ATOM 745 N N . ALA A 1 102 ? 0.798 1.871 -14.339 1.00 81.62 102 ALA A N 1
ATOM 746 C CA . ALA A 1 102 ? 1.006 1.283 -15.657 1.00 81.62 102 ALA A CA 1
ATOM 747 C C . ALA A 1 102 ? 0.974 2.339 -16.778 1.00 81.62 102 ALA A C 1
ATOM 749 O O . ALA A 1 102 ? 1.864 2.337 -17.631 1.00 81.62 102 ALA A O 1
ATOM 750 N N . THR A 1 103 ? 0.012 3.270 -16.766 1.00 85.00 103 THR A N 1
ATOM 751 C CA . THR A 1 103 ? -0.062 4.352 -17.763 1.00 85.00 103 THR A CA 1
ATOM 752 C C . THR A 1 103 ? 1.084 5.351 -17.643 1.00 85.00 103 THR A C 1
ATOM 754 O O . THR A 1 103 ? 1.683 5.694 -18.664 1.00 85.00 103 THR A O 1
ATOM 757 N N . ASP A 1 104 ? 1.444 5.781 -16.432 1.00 88.06 104 ASP A N 1
ATOM 758 C CA . ASP A 1 104 ? 2.560 6.711 -16.211 1.00 88.06 104 ASP A CA 1
ATOM 759 C C . ASP A 1 104 ? 3.895 6.088 -16.649 1.00 88.06 104 ASP A C 1
ATOM 761 O O . ASP A 1 104 ? 4.732 6.744 -17.279 1.00 88.06 104 ASP A O 1
ATOM 765 N N . LEU A 1 105 ? 4.081 4.794 -16.374 1.00 85.62 105 LEU A N 1
ATOM 766 C CA . LEU A 1 105 ? 5.287 4.070 -16.755 1.00 85.62 105 LEU A CA 1
ATOM 767 C C . LEU A 1 105 ? 5.364 3.846 -18.268 1.00 85.62 105 LEU A C 1
ATOM 769 O O . LEU A 1 105 ? 6.424 4.070 -18.853 1.00 85.62 105 LEU A O 1
ATOM 773 N N . ALA A 1 106 ? 4.249 3.497 -18.915 1.00 83.62 106 ALA A N 1
ATOM 774 C CA . ALA A 1 106 ? 4.171 3.398 -20.371 1.00 83.62 106 ALA A CA 1
ATOM 775 C C . ALA A 1 106 ? 4.457 4.750 -21.047 1.00 83.62 106 ALA A C 1
ATOM 777 O O . ALA A 1 106 ? 5.227 4.815 -22.005 1.00 83.62 106 ALA A O 1
ATOM 778 N N . ALA A 1 107 ? 3.915 5.849 -20.514 1.00 84.69 107 ALA A N 1
ATOM 779 C CA . ALA A 1 107 ? 4.166 7.193 -21.029 1.00 84.69 107 ALA A CA 1
ATOM 780 C C . ALA A 1 107 ? 5.641 7.606 -20.881 1.00 84.69 107 ALA A C 1
ATOM 782 O O . ALA A 1 107 ? 6.231 8.156 -21.816 1.00 84.69 107 ALA A O 1
ATOM 783 N N . ALA A 1 108 ? 6.263 7.319 -19.734 1.00 83.88 108 ALA A N 1
ATOM 784 C CA . ALA A 1 108 ? 7.683 7.582 -19.512 1.00 83.88 108 ALA A CA 1
ATOM 785 C C . ALA A 1 108 ? 8.574 6.741 -20.445 1.00 83.88 108 ALA A C 1
ATOM 787 O O . ALA A 1 108 ? 9.518 7.269 -21.039 1.00 83.88 108 ALA A O 1
ATOM 788 N N . GLN A 1 109 ? 8.251 5.456 -20.625 1.00 87.69 109 GLN A N 1
ATOM 789 C CA . GLN A 1 109 ? 8.966 4.560 -21.536 1.00 87.69 109 GLN A CA 1
ATOM 790 C C . GLN A 1 109 ? 8.832 5.000 -22.996 1.00 87.69 109 GLN A C 1
ATOM 792 O O . GLN A 1 109 ? 9.836 5.019 -23.706 1.00 87.69 109 GLN A O 1
ATOM 797 N N . ALA A 1 110 ? 7.641 5.429 -23.425 1.00 85.62 110 ALA A N 1
ATOM 798 C CA . ALA A 1 110 ? 7.408 5.939 -24.773 1.00 85.62 110 ALA A CA 1
ATOM 799 C C . ALA A 1 110 ? 8.251 7.189 -25.066 1.00 85.62 110 ALA A C 1
ATOM 801 O O . ALA A 1 110 ? 8.888 7.267 -26.115 1.00 85.62 110 ALA A O 1
ATOM 802 N N . ARG A 1 111 ? 8.338 8.136 -24.119 1.00 89.06 111 ARG A N 1
ATOM 803 C CA . ARG A 1 111 ? 9.200 9.327 -24.254 1.00 89.06 111 ARG A CA 1
ATOM 804 C C . ARG A 1 111 ? 10.683 8.963 -24.301 1.00 89.06 111 ARG A C 1
ATOM 806 O O . ARG A 1 111 ? 11.416 9.476 -25.141 1.00 89.06 111 ARG A O 1
ATOM 813 N N . ALA A 1 112 ? 11.125 8.063 -23.423 1.00 86.00 112 ALA A N 1
ATOM 814 C CA . ALA A 1 112 ? 12.514 7.608 -23.393 1.00 86.00 112 ALA A CA 1
ATOM 815 C C . ALA A 1 112 ? 12.903 6.865 -24.682 1.00 86.00 112 ALA A C 1
ATOM 817 O O . ALA A 1 112 ? 13.996 7.068 -25.207 1.00 86.00 112 ALA A O 1
ATOM 818 N N . LEU A 1 113 ? 12.000 6.037 -25.214 1.00 87.94 113 LEU A N 1
ATOM 819 C CA . LEU A 1 113 ? 12.199 5.324 -26.470 1.00 87.94 113 LEU A CA 1
ATOM 820 C C . LEU A 1 113 ? 12.200 6.278 -27.668 1.00 87.94 113 LEU A C 1
ATOM 822 O O . LEU A 1 113 ? 13.040 6.123 -28.550 1.00 87.94 113 LEU A O 1
ATOM 826 N N . ALA A 1 114 ? 11.309 7.273 -27.696 1.00 90.25 114 ALA A N 1
ATOM 827 C CA . ALA A 1 114 ? 11.294 8.301 -28.734 1.00 90.25 114 ALA A CA 1
ATOM 828 C C . ALA A 1 114 ? 12.632 9.052 -28.777 1.00 90.25 114 ALA A C 1
ATOM 830 O O . ALA A 1 114 ? 13.270 9.097 -29.826 1.00 90.25 114 ALA A O 1
ATOM 831 N N . LEU A 1 115 ? 13.128 9.503 -27.619 1.00 90.94 115 LEU A N 1
ATOM 832 C CA . LEU A 1 115 ? 14.434 10.155 -27.512 1.00 90.94 115 LEU A CA 1
ATOM 833 C C . LEU A 1 115 ? 15.577 9.225 -27.950 1.00 90.94 115 LEU A C 1
ATOM 835 O O . LEU A 1 115 ? 16.468 9.638 -28.686 1.00 90.94 115 LEU A O 1
ATOM 839 N N . ALA A 1 116 ? 15.557 7.956 -27.534 1.00 88.25 116 ALA A N 1
ATOM 840 C CA . ALA A 1 116 ? 16.555 6.977 -27.964 1.00 88.25 116 ALA A CA 1
ATOM 841 C C . ALA A 1 116 ? 16.505 6.719 -29.481 1.00 88.25 116 ALA A C 1
ATOM 843 O O . ALA A 1 116 ? 17.544 6.491 -30.096 1.00 88.25 116 ALA A O 1
ATOM 844 N N . THR A 1 117 ? 15.318 6.789 -30.088 1.00 90.00 117 THR A N 1
ATOM 845 C CA . THR A 1 117 ? 15.113 6.626 -31.534 1.00 90.00 117 THR A CA 1
ATOM 846 C C . THR A 1 117 ? 15.638 7.827 -32.309 1.00 90.00 117 THR A C 1
ATOM 848 O O . THR A 1 117 ? 16.298 7.648 -33.329 1.00 90.00 117 THR A O 1
ATOM 851 N N . GLU A 1 118 ? 15.405 9.043 -31.818 1.00 92.12 118 GLU A N 1
ATOM 852 C CA . GLU A 1 118 ? 15.987 10.256 -32.399 1.00 92.12 118 GLU A CA 1
ATOM 853 C C . GLU A 1 118 ? 17.518 10.218 -32.329 1.00 92.12 118 GLU A C 1
ATOM 855 O O . GLU A 1 118 ? 18.186 10.361 -33.350 1.00 92.12 118 GLU A O 1
ATOM 860 N N . ARG A 1 119 ? 18.082 9.870 -31.165 1.00 89.56 119 ARG A N 1
ATOM 861 C CA . ARG A 1 119 ? 19.537 9.718 -30.990 1.00 89.56 119 ARG A CA 1
ATOM 862 C C . ARG A 1 119 ? 20.143 8.605 -31.845 1.00 89.56 119 ARG A C 1
ATOM 864 O O . ARG A 1 119 ? 21.298 8.712 -32.245 1.00 89.56 119 ARG A O 1
ATOM 871 N N . ALA A 1 120 ? 19.395 7.538 -32.121 1.00 90.00 120 ALA A N 1
ATOM 872 C CA . ALA A 1 120 ? 19.855 6.450 -32.980 1.00 90.00 120 ALA A CA 1
ATOM 873 C C . ALA A 1 120 ? 19.980 6.881 -34.451 1.00 90.00 120 ALA A C 1
ATOM 875 O O . ALA A 1 120 ? 20.917 6.452 -35.117 1.00 90.00 120 ALA A O 1
ATOM 876 N N . LYS A 1 121 ? 19.095 7.765 -34.940 1.00 91.06 121 LYS A N 1
ATOM 877 C CA . LYS A 1 121 ? 19.170 8.319 -36.307 1.00 91.06 121 LYS A CA 1
ATOM 878 C C . LYS A 1 121 ? 20.396 9.211 -36.519 1.00 91.06 121 LYS A C 1
ATOM 880 O O . LYS A 1 121 ? 20.905 9.299 -37.628 1.00 91.06 121 LYS A O 1
ATOM 885 N N . GLU A 1 122 ? 20.876 9.851 -35.456 1.00 91.69 122 GLU A N 1
ATOM 886 C CA . GLU A 1 122 ? 22.060 10.723 -35.467 1.00 91.69 122 GLU A CA 1
ATOM 887 C C . GLU A 1 122 ? 23.383 9.956 -35.277 1.00 91.69 122 GLU A C 1
ATOM 889 O O . GLU A 1 122 ? 24.470 10.539 -35.330 1.00 91.69 122 GLU A O 1
ATOM 894 N N . ALA A 1 123 ? 23.325 8.649 -35.008 1.00 92.62 123 ALA A N 1
ATOM 895 C CA . ALA A 1 123 ? 24.506 7.869 -34.676 1.00 92.62 123 ALA A CA 1
ATOM 896 C C . ALA A 1 123 ? 25.391 7.616 -35.908 1.00 92.62 123 ALA A C 1
ATOM 898 O O . ALA A 1 123 ? 24.933 7.158 -36.950 1.00 92.62 123 ALA A O 1
ATOM 899 N N . LYS A 1 124 ? 26.710 7.798 -35.749 1.00 92.25 124 LYS A N 1
ATOM 900 C CA . LYS A 1 124 ? 27.713 7.506 -36.796 1.00 92.25 124 LYS A CA 1
ATOM 901 C C . LYS A 1 124 ? 27.785 6.023 -37.200 1.00 92.25 124 LYS A C 1
ATOM 903 O O . LYS A 1 124 ? 28.373 5.709 -38.226 1.00 92.25 124 LYS A O 1
ATOM 908 N N . ASN A 1 125 ? 27.239 5.118 -36.383 1.00 94.12 125 ASN A N 1
ATOM 909 C CA . ASN A 1 125 ? 27.169 3.683 -36.657 1.00 94.12 125 ASN A CA 1
ATOM 910 C C . ASN A 1 125 ? 25.707 3.205 -36.514 1.00 94.12 125 ASN A C 1
ATOM 912 O O . ASN A 1 125 ? 25.271 2.943 -35.385 1.00 94.12 125 ASN A O 1
ATOM 916 N N . PRO A 1 126 ? 24.949 3.125 -37.624 1.00 91.31 126 PRO A N 1
ATOM 917 C CA . PRO A 1 126 ? 23.515 2.833 -37.594 1.00 91.31 126 PRO A CA 1
ATOM 918 C C . PRO A 1 126 ? 23.214 1.392 -37.162 1.00 91.31 126 PRO A C 1
ATOM 920 O O . PRO A 1 126 ? 22.330 1.174 -36.337 1.00 91.31 126 PRO A O 1
ATOM 923 N N . GLU A 1 127 ? 24.003 0.410 -37.603 1.00 91.19 127 GLU A N 1
ATOM 924 C CA . GLU A 1 127 ? 23.772 -1.005 -37.275 1.00 91.19 127 GLU A CA 1
ATOM 925 C C . GLU A 1 127 ? 23.888 -1.292 -35.770 1.00 91.19 127 GLU A C 1
ATOM 927 O O . GLU A 1 127 ? 23.107 -2.053 -35.191 1.00 91.19 127 GLU A O 1
ATOM 932 N N . LEU A 1 128 ? 24.870 -0.677 -35.101 1.00 91.12 128 LEU A N 1
ATOM 933 C CA . LEU A 1 128 ? 25.033 -0.819 -33.655 1.00 91.12 128 LEU A CA 1
ATOM 934 C C . LEU A 1 128 ? 23.908 -0.098 -32.890 1.00 91.12 128 LEU A C 1
ATOM 936 O O . LEU A 1 128 ? 23.478 -0.573 -31.833 1.00 91.12 128 LEU A O 1
ATOM 940 N N . ALA A 1 129 ? 23.427 1.034 -33.411 1.00 89.31 129 ALA A N 1
ATOM 941 C CA . ALA A 1 129 ? 22.334 1.797 -32.818 1.00 89.31 129 ALA A CA 1
ATOM 942 C C . ALA A 1 129 ? 21.001 1.036 -32.898 1.00 89.31 129 ALA A C 1
ATOM 944 O O . ALA A 1 129 ? 20.298 0.940 -31.891 1.00 89.31 129 ALA A O 1
ATOM 945 N N . GLU A 1 130 ? 20.700 0.409 -34.037 1.00 89.50 130 GLU A N 1
ATOM 946 C CA . GLU A 1 130 ? 19.515 -0.436 -34.222 1.00 89.50 130 GLU A CA 1
ATOM 947 C C . GLU A 1 130 ? 19.515 -1.643 -33.278 1.00 89.50 130 GLU A C 1
ATOM 949 O O . GLU A 1 130 ? 18.520 -1.895 -32.593 1.00 89.50 130 GLU A O 1
ATOM 954 N N . LYS A 1 131 ? 20.655 -2.339 -33.144 1.00 92.94 131 LYS A N 1
ATOM 955 C CA . LYS A 1 131 ? 20.799 -3.466 -32.203 1.00 92.94 131 LYS A CA 1
ATOM 956 C C . LYS A 1 131 ? 20.549 -3.043 -30.754 1.00 92.94 131 LYS A C 1
ATOM 958 O O . LYS A 1 131 ? 19.860 -3.745 -30.015 1.00 92.94 131 LYS A O 1
ATOM 963 N N . ARG A 1 132 ? 21.074 -1.888 -30.330 1.00 92.00 132 ARG A N 1
ATOM 964 C CA . ARG A 1 132 ? 20.851 -1.360 -28.971 1.00 92.00 132 ARG A CA 1
ATOM 965 C C . ARG A 1 132 ? 19.414 -0.904 -28.751 1.00 92.00 132 ARG A C 1
ATOM 967 O O . ARG A 1 132 ? 18.879 -1.113 -27.666 1.00 92.00 132 ARG A O 1
ATOM 974 N N . LEU A 1 133 ? 18.785 -0.315 -29.764 1.00 90.81 133 LEU A N 1
ATOM 975 C CA . LEU A 1 133 ? 17.393 0.117 -29.703 1.00 90.81 133 LEU A CA 1
ATOM 976 C C . LEU A 1 133 ? 16.443 -1.084 -29.591 1.00 90.81 133 LEU A C 1
ATOM 978 O O . LEU A 1 133 ? 15.525 -1.055 -28.773 1.00 90.81 133 LEU A O 1
ATOM 982 N N . ALA A 1 134 ? 16.711 -2.166 -30.327 1.00 91.44 134 ALA A N 1
ATOM 983 C CA . ALA A 1 134 ? 15.985 -3.428 -30.194 1.00 91.44 134 ALA A CA 1
ATOM 984 C C . ALA A 1 134 ? 16.136 -4.036 -28.785 1.00 91.44 134 ALA A C 1
ATOM 986 O O . ALA A 1 134 ? 15.138 -4.359 -28.143 1.00 91.44 134 ALA A O 1
ATOM 987 N N . GLN A 1 135 ? 17.363 -4.096 -28.251 1.00 92.44 135 GLN A N 1
ATOM 988 C CA . GLN A 1 135 ? 17.613 -4.568 -26.880 1.00 92.44 135 GLN A CA 1
ATOM 989 C C . GLN A 1 135 ? 16.925 -3.701 -25.815 1.00 92.44 135 GLN A C 1
ATOM 991 O O . GLN A 1 135 ? 16.483 -4.208 -24.782 1.00 92.44 135 GLN A O 1
ATOM 996 N N . LEU A 1 136 ? 16.851 -2.386 -26.031 1.00 91.44 136 LEU A N 1
ATOM 997 C CA . LEU A 1 136 ? 16.202 -1.462 -25.106 1.00 91.44 136 LEU A CA 1
ATOM 998 C C . LEU A 1 136 ? 14.680 -1.660 -25.093 1.00 91.44 136 LEU A C 1
ATOM 1000 O O . LEU A 1 136 ? 14.109 -1.706 -24.005 1.00 91.44 136 LEU A O 1
ATOM 1004 N N . LYS A 1 137 ? 14.048 -1.865 -26.258 1.00 91.31 137 LYS A N 1
ATOM 1005 C CA . LYS A 1 137 ? 12.618 -2.213 -26.367 1.00 91.31 137 LYS A CA 1
ATOM 1006 C C . LYS A 1 137 ? 12.289 -3.512 -25.631 1.00 91.31 137 LYS A C 1
ATOM 1008 O O . LYS A 1 137 ? 11.415 -3.526 -24.772 1.00 91.31 137 LYS A O 1
ATOM 1013 N N . GLU A 1 138 ? 13.064 -4.566 -25.869 1.00 92.19 138 GLU A N 1
ATOM 1014 C CA . GLU A 1 138 ? 12.869 -5.864 -25.210 1.00 92.19 138 GLU A CA 1
ATOM 1015 C C . GLU A 1 138 ? 13.000 -5.759 -23.676 1.00 92.19 138 GLU A C 1
ATOM 1017 O O . GLU A 1 138 ? 12.210 -6.326 -22.916 1.00 92.19 138 GLU A O 1
ATOM 1022 N N . ARG A 1 139 ? 13.978 -4.984 -23.181 1.00 92.25 139 ARG A N 1
ATOM 1023 C CA . ARG A 1 139 ? 14.121 -4.709 -21.740 1.00 92.25 139 ARG A CA 1
ATOM 1024 C C . ARG A 1 139 ? 12.956 -3.881 -21.190 1.00 92.25 139 ARG A C 1
ATOM 1026 O O . ARG A 1 139 ? 12.528 -4.128 -20.060 1.00 92.25 139 ARG A O 1
ATOM 1033 N N . GLN A 1 140 ? 12.444 -2.912 -21.947 1.00 89.88 140 GLN A N 1
ATOM 1034 C CA . GLN A 1 140 ? 11.288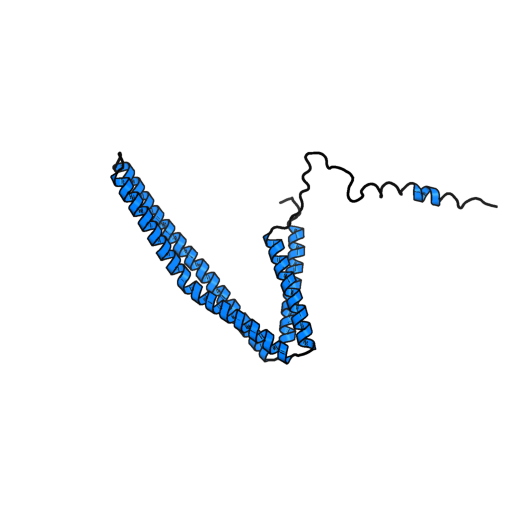 -2.103 -21.547 1.00 89.88 140 GLN A CA 1
ATOM 1035 C C . GLN A 1 140 ? 10.024 -2.953 -21.402 1.00 89.88 140 GLN A C 1
ATOM 1037 O O . GLN A 1 140 ? 9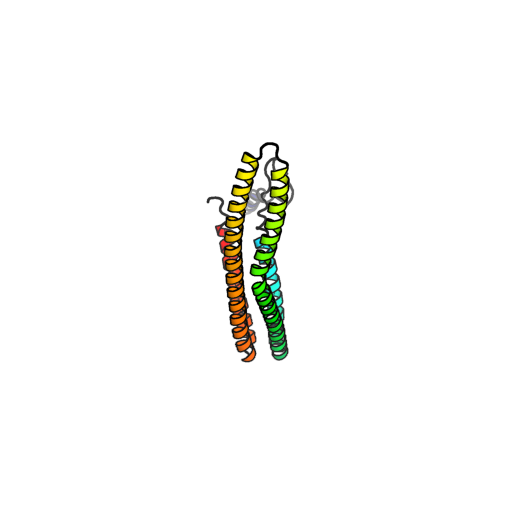.352 -2.857 -20.379 1.00 89.88 140 GLN A O 1
ATOM 1042 N N . GLU A 1 141 ? 9.757 -3.853 -22.345 1.00 88.69 141 GLU A N 1
ATOM 1043 C CA . GLU A 1 141 ? 8.605 -4.760 -22.279 1.00 88.69 141 GLU A CA 1
ATOM 1044 C C . GLU A 1 141 ? 8.690 -5.694 -21.064 1.00 88.69 141 GLU A C 1
ATOM 1046 O O . GLU A 1 141 ? 7.738 -5.818 -20.288 1.00 88.69 141 GLU A O 1
ATOM 1051 N N . ARG A 1 142 ? 9.868 -6.285 -20.818 1.00 91.44 142 ARG A N 1
ATOM 1052 C CA . ARG A 1 142 ? 10.100 -7.137 -19.638 1.00 91.44 142 ARG A CA 1
ATOM 1053 C C . ARG A 1 142 ? 9.925 -6.379 -18.324 1.00 91.44 142 ARG A C 1
ATOM 1055 O O . ARG A 1 142 ? 9.310 -6.893 -17.391 1.00 91.44 142 ARG A O 1
ATOM 1062 N N . THR A 1 143 ? 10.470 -5.165 -18.233 1.00 89.44 143 THR A N 1
ATOM 1063 C CA . THR A 1 143 ? 10.355 -4.341 -17.017 1.00 89.44 143 THR A CA 1
ATOM 1064 C C . THR A 1 143 ? 8.925 -3.869 -16.784 1.00 89.44 143 THR A C 1
ATOM 1066 O O . THR A 1 143 ? 8.462 -3.947 -15.649 1.00 89.44 143 THR A O 1
ATOM 1069 N N . ALA A 1 144 ? 8.202 -3.464 -17.830 1.00 84.19 144 ALA A N 1
ATOM 1070 C CA . ALA A 1 144 ? 6.792 -3.092 -17.736 1.00 84.19 144 ALA A CA 1
ATOM 1071 C C . ALA A 1 144 ? 5.941 -4.262 -17.225 1.00 84.19 144 ALA A C 1
ATOM 1073 O O . ALA A 1 144 ? 5.189 -4.100 -16.266 1.00 84.19 144 ALA A O 1
ATOM 1074 N N . SER A 1 145 ? 6.134 -5.461 -17.785 1.00 88.00 145 SER A N 1
ATOM 1075 C CA . SER A 1 145 ? 5.446 -6.678 -17.340 1.00 88.00 145 SER A CA 1
ATOM 1076 C C . SER A 1 145 ? 5.750 -7.019 -15.873 1.00 88.00 145 SER A C 1
ATOM 1078 O O . SER A 1 145 ? 4.840 -7.299 -15.089 1.00 88.00 145 SER A O 1
ATOM 1080 N N . HIS A 1 146 ? 7.019 -6.932 -15.457 1.00 91.69 146 HIS A N 1
ATOM 1081 C CA . HIS A 1 146 ? 7.403 -7.183 -14.066 1.00 91.69 146 HIS A CA 1
ATOM 1082 C C . HIS A 1 146 ? 6.785 -6.159 -13.103 1.00 91.69 146 HIS A C 1
ATOM 1084 O O . HIS A 1 146 ? 6.284 -6.532 -12.043 1.00 91.69 146 HIS A O 1
ATOM 1090 N N . ILE A 1 147 ? 6.793 -4.874 -13.462 1.00 86.56 147 ILE A N 1
ATOM 1091 C CA . ILE A 1 147 ? 6.232 -3.813 -12.620 1.00 86.56 147 ILE A CA 1
ATOM 1092 C C . ILE A 1 147 ? 4.712 -3.943 -12.518 1.00 86.56 147 ILE A C 1
ATOM 1094 O O . ILE A 1 147 ? 4.195 -3.842 -11.408 1.00 86.56 147 ILE A O 1
ATOM 1098 N N . ALA A 1 148 ? 4.016 -4.240 -13.619 1.00 81.75 148 ALA A N 1
ATOM 1099 C CA . ALA A 1 148 ? 2.576 -4.496 -13.606 1.00 81.75 148 ALA A CA 1
ATOM 1100 C C . ALA A 1 148 ? 2.225 -5.628 -12.627 1.00 81.75 148 ALA A C 1
ATOM 1102 O O . ALA A 1 148 ? 1.405 -5.440 -11.730 1.00 81.75 148 ALA A O 1
ATOM 1103 N N . LYS A 1 149 ? 2.956 -6.750 -12.693 1.00 88.94 149 LYS A N 1
ATOM 1104 C CA . LYS A 1 149 ? 2.773 -7.882 -11.774 1.00 88.94 149 LYS A CA 1
ATOM 1105 C C . LYS A 1 149 ? 2.968 -7.497 -10.302 1.00 88.94 149 LYS A C 1
ATOM 1107 O O . LYS A 1 149 ? 2.198 -7.924 -9.446 1.00 88.94 149 LYS A O 1
ATOM 1112 N N . HIS A 1 150 ? 3.996 -6.711 -9.971 1.00 90.06 150 HIS A N 1
ATOM 1113 C CA . HIS A 1 150 ? 4.217 -6.267 -8.584 1.00 90.06 150 HIS A CA 1
ATOM 1114 C C . HIS A 1 150 ? 3.186 -5.235 -8.129 1.00 90.06 150 HIS A C 1
ATOM 1116 O O . HIS A 1 150 ? 2.760 -5.285 -6.978 1.00 90.06 150 HIS A O 1
ATOM 1122 N N . ALA A 1 151 ? 2.758 -4.330 -9.009 1.00 81.12 151 ALA A N 1
ATOM 1123 C CA . ALA A 1 151 ? 1.714 -3.356 -8.707 1.00 81.12 151 ALA A CA 1
ATOM 1124 C C . ALA A 1 151 ? 0.383 -4.054 -8.384 1.00 81.12 151 ALA A C 1
ATOM 1126 O O . ALA A 1 151 ? -0.242 -3.731 -7.376 1.00 81.12 151 ALA A O 1
ATOM 1127 N N . GLU A 1 152 ? 0.008 -5.073 -9.162 1.00 84.50 152 GLU A N 1
ATOM 1128 C CA . GLU A 1 152 ? -1.151 -5.930 -8.883 1.00 84.50 152 GLU A CA 1
ATOM 1129 C C . GLU A 1 152 ? -1.018 -6.650 -7.536 1.00 84.50 152 GLU A C 1
ATOM 1131 O O . GLU A 1 152 ? -1.954 -6.654 -6.740 1.00 84.50 152 GLU A O 1
ATOM 1136 N N . GLN A 1 153 ? 0.156 -7.212 -7.226 1.00 88.94 153 GLN A N 1
ATOM 1137 C CA . GLN A 1 153 ? 0.390 -7.877 -5.939 1.00 88.94 153 GLN A CA 1
ATOM 1138 C C . GLN A 1 153 ? 0.311 -6.914 -4.750 1.00 88.94 153 GLN A C 1
ATOM 1140 O O . GLN A 1 153 ? -0.219 -7.277 -3.698 1.00 88.94 153 GLN A O 1
ATOM 1145 N N . ILE A 1 154 ? 0.852 -5.703 -4.887 1.00 84.25 154 ILE A N 1
ATOM 1146 C CA . ILE A 1 154 ? 0.800 -4.677 -3.843 1.00 84.25 154 ILE A CA 1
ATOM 1147 C C . ILE A 1 154 ? -0.647 -4.241 -3.621 1.00 84.25 154 ILE A C 1
ATOM 1149 O O . ILE A 1 154 ? -1.098 -4.237 -2.475 1.00 84.25 154 ILE A O 1
ATOM 1153 N N . ALA A 1 155 ? -1.385 -3.960 -4.696 1.00 78.94 155 ALA A N 1
ATOM 1154 C CA . ALA A 1 155 ? -2.790 -3.590 -4.605 1.00 78.94 155 ALA A CA 1
ATOM 1155 C C . ALA A 1 155 ? -3.631 -4.714 -3.998 1.00 78.94 155 ALA A C 1
ATOM 1157 O O . ALA A 1 155 ? -4.374 -4.462 -3.057 1.00 78.94 155 ALA A O 1
ATOM 1158 N N . ALA A 1 156 ? -3.450 -5.967 -4.426 1.00 82.00 156 ALA A N 1
ATOM 1159 C CA . ALA A 1 156 ? -4.153 -7.111 -3.848 1.00 82.00 156 ALA A CA 1
ATOM 1160 C C . ALA A 1 156 ? -3.881 -7.258 -2.341 1.00 82.00 156 ALA A C 1
ATOM 1162 O O . ALA A 1 156 ? -4.809 -7.464 -1.559 1.00 82.00 156 ALA A O 1
ATOM 1163 N N . ARG A 1 157 ? -2.623 -7.090 -1.901 1.00 87.12 157 ARG A N 1
ATOM 1164 C CA . ARG A 1 157 ? -2.270 -7.105 -0.469 1.00 87.12 157 ARG A CA 1
ATOM 1165 C C . ARG A 1 157 ? -2.922 -5.959 0.298 1.00 87.12 157 ARG A C 1
ATOM 1167 O O . ARG A 1 157 ? -3.356 -6.161 1.428 1.00 87.12 157 ARG A O 1
ATOM 1174 N N . GLN A 1 158 ? -2.976 -4.767 -0.286 1.00 83.56 158 GLN A N 1
ATOM 1175 C CA . GLN A 1 158 ? -3.561 -3.596 0.365 1.00 83.56 158 GLN A CA 1
ATOM 1176 C C . GLN A 1 158 ? -5.087 -3.663 0.416 1.00 83.56 158 GLN A C 1
ATOM 1178 O O . GLN A 1 158 ? -5.653 -3.313 1.447 1.00 83.56 158 GLN A O 1
ATOM 1183 N N . VAL A 1 159 ? -5.736 -4.179 -0.630 1.00 83.81 159 VAL A N 1
ATOM 1184 C CA . VAL A 1 159 ? -7.174 -4.472 -0.635 1.00 83.81 159 VAL A CA 1
ATOM 1185 C C . VAL A 1 159 ? -7.487 -5.517 0.428 1.00 83.81 159 VAL A C 1
ATOM 1187 O O . VAL A 1 159 ? -8.310 -5.251 1.293 1.00 83.81 159 VAL A O 1
ATOM 1190 N N . ALA A 1 160 ? -6.767 -6.643 0.457 1.00 82.69 160 ALA A N 1
ATOM 1191 C CA . ALA A 1 160 ? -6.961 -7.673 1.478 1.00 82.69 160 ALA A CA 1
ATOM 1192 C C . ALA A 1 160 ? -6.778 -7.121 2.9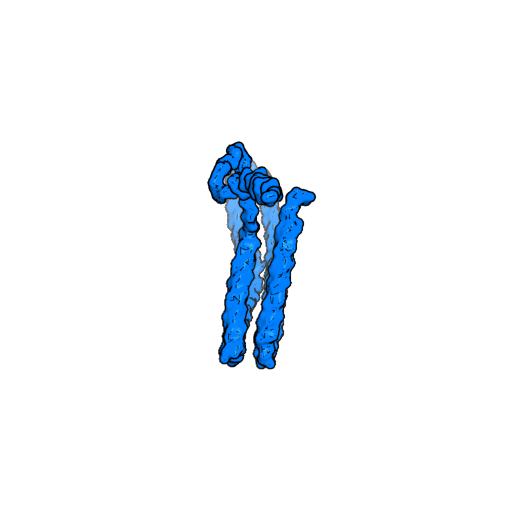03 1.00 82.69 160 ALA A C 1
ATOM 1194 O O . ALA A 1 160 ? -7.599 -7.376 3.784 1.00 82.69 160 ALA A O 1
ATOM 1195 N N . HIS A 1 161 ? -5.734 -6.317 3.124 1.00 83.62 161 HIS A N 1
ATOM 1196 C CA . HIS A 1 161 ? -5.507 -5.655 4.406 1.00 83.62 161 HIS A CA 1
ATOM 1197 C C . HIS A 1 161 ? -6.646 -4.688 4.764 1.00 83.62 161 HIS A C 1
ATOM 1199 O O . HIS A 1 161 ? -7.122 -4.703 5.894 1.00 83.62 161 HIS A O 1
ATOM 1205 N N . ALA A 1 162 ? -7.113 -3.862 3.827 1.00 75.12 162 ALA A N 1
ATOM 1206 C CA . ALA A 1 162 ? -8.204 -2.923 4.072 1.00 75.12 162 ALA A CA 1
ATOM 1207 C C . ALA A 1 162 ? -9.541 -3.638 4.330 1.00 75.12 162 ALA A C 1
ATOM 1209 O O . ALA A 1 162 ? -10.244 -3.273 5.269 1.00 75.12 162 ALA A O 1
ATOM 1210 N N . THR A 1 163 ? -9.854 -4.709 3.594 1.00 85.69 163 THR A N 1
ATOM 1211 C CA . THR A 1 163 ? -11.015 -5.572 3.865 1.00 85.69 163 THR A CA 1
ATOM 1212 C C . THR A 1 163 ? -10.934 -6.188 5.260 1.00 85.69 163 THR A C 1
ATOM 1214 O O . THR A 1 163 ? -11.924 -6.189 5.987 1.00 85.69 163 THR A O 1
ATOM 1217 N N . GLN A 1 164 ? -9.755 -6.654 5.683 1.00 85.50 164 GLN A N 1
ATOM 1218 C CA . GLN A 1 164 ? -9.560 -7.184 7.032 1.00 85.50 164 GLN A CA 1
ATOM 1219 C C . GLN A 1 164 ? -9.735 -6.104 8.110 1.00 85.50 164 GLN A C 1
ATOM 1221 O O . GLN A 1 164 ? -10.326 -6.367 9.157 1.00 85.50 164 GLN A O 1
ATOM 1226 N N . VAL A 1 165 ? -9.245 -4.885 7.867 1.00 82.44 165 VAL A N 1
ATOM 1227 C CA . VAL A 1 165 ? -9.443 -3.748 8.777 1.00 82.44 165 VAL A CA 1
ATOM 1228 C C . VAL A 1 165 ? -10.926 -3.401 8.893 1.00 82.44 165 VAL A C 1
ATOM 1230 O O . VAL A 1 165 ? -11.397 -3.240 10.014 1.00 82.44 165 VAL A O 1
ATOM 1233 N N . LEU A 1 166 ? -11.668 -3.354 7.782 1.00 81.25 166 LEU A N 1
ATOM 1234 C CA . LEU A 1 166 ? -13.113 -3.098 7.784 1.00 81.25 166 LEU A CA 1
ATOM 1235 C C . LEU A 1 166 ? -13.901 -4.203 8.498 1.00 81.25 166 LEU A C 1
ATOM 1237 O O . LEU A 1 166 ? -14.766 -3.897 9.312 1.00 81.25 166 LEU A O 1
ATOM 1241 N N . ALA A 1 167 ? -13.571 -5.476 8.264 1.00 82.06 167 ALA A N 1
ATOM 1242 C CA . ALA A 1 167 ? -14.222 -6.600 8.939 1.00 82.06 167 ALA A CA 1
ATOM 1243 C C . ALA A 1 167 ? -13.981 -6.576 10.459 1.00 82.06 167 ALA A C 1
ATOM 1245 O O . ALA A 1 167 ? -14.913 -6.717 11.250 1.00 82.06 167 ALA A O 1
ATOM 1246 N N . ASN A 1 168 ? -12.737 -6.327 10.881 1.00 84.44 168 ASN A N 1
ATOM 1247 C CA . ASN A 1 168 ? -12.404 -6.175 12.297 1.00 84.44 168 ASN A CA 1
ATOM 1248 C C . ASN A 1 168 ? -13.080 -4.941 12.913 1.00 84.44 168 ASN A C 1
ATOM 1250 O O . ASN A 1 168 ? -13.507 -4.987 14.065 1.00 84.44 168 ASN A O 1
ATOM 1254 N N . ALA A 1 169 ? -13.175 -3.840 12.162 1.00 73.81 169 ALA A N 1
ATOM 1255 C CA . ALA A 1 169 ? -13.840 -2.620 12.604 1.00 73.81 169 ALA A CA 1
ATOM 1256 C C . ALA A 1 169 ? -15.343 -2.853 12.824 1.00 73.81 169 ALA A C 1
ATOM 1258 O O . ALA A 1 169 ? -15.848 -2.522 13.896 1.00 73.81 169 ALA A O 1
ATOM 1259 N N . ALA A 1 170 ? -16.019 -3.524 11.887 1.00 79.94 170 ALA A N 1
ATOM 1260 C CA . ALA A 1 170 ? -17.422 -3.912 12.021 1.00 79.94 170 ALA A CA 1
ATOM 1261 C C . ALA A 1 170 ? -17.659 -4.793 13.261 1.00 79.94 170 ALA A C 1
ATOM 1263 O O . ALA A 1 170 ? -18.537 -4.495 14.069 1.00 79.94 170 ALA A O 1
ATOM 1264 N N . ALA A 1 171 ? -16.811 -5.803 13.485 1.00 81.75 171 ALA A N 1
ATOM 1265 C CA . ALA A 1 171 ? -16.895 -6.656 14.672 1.00 81.75 171 ALA A CA 1
ATOM 1266 C C . ALA A 1 171 ? -16.717 -5.868 15.987 1.00 81.75 171 ALA A C 1
ATOM 1268 O O . ALA A 1 171 ? -17.392 -6.132 16.982 1.00 81.75 171 ALA A O 1
ATOM 1269 N N . ILE A 1 172 ? -15.821 -4.874 16.005 1.00 80.31 172 ILE A N 1
ATOM 1270 C CA . ILE A 1 172 ? -15.626 -3.991 17.163 1.00 80.31 172 ILE A CA 1
ATOM 1271 C C . ILE A 1 172 ? -16.852 -3.097 17.380 1.00 80.31 172 ILE A C 1
ATOM 1273 O O . ILE A 1 172 ? -17.284 -2.926 18.521 1.00 80.31 172 ILE A O 1
ATOM 1277 N N . ARG A 1 173 ? -17.431 -2.546 16.309 1.00 83.62 173 ARG A N 1
ATOM 1278 C CA . ARG A 1 173 ? -18.633 -1.712 16.381 1.00 83.62 173 ARG A CA 1
ATOM 1279 C C . ARG A 1 173 ? -19.813 -2.474 16.975 1.00 83.62 173 ARG A C 1
ATOM 1281 O O . ARG A 1 173 ? -20.430 -1.963 17.903 1.00 83.62 173 ARG A O 1
ATOM 1288 N N . GLU A 1 174 ? -20.076 -3.696 16.521 1.00 85.38 174 GLU A N 1
ATOM 1289 C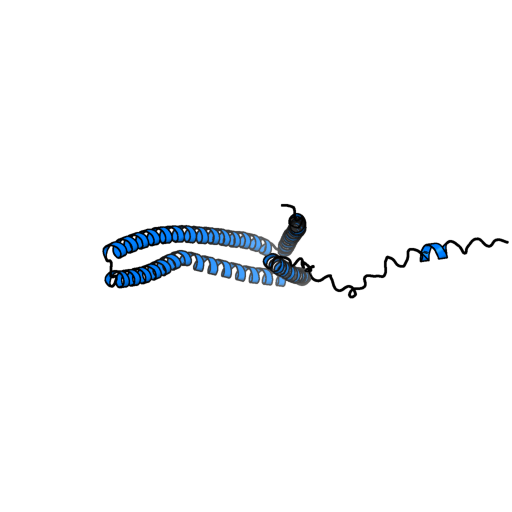 CA . GLU A 1 174 ? -21.150 -4.531 17.077 1.00 85.38 174 GLU A CA 1
ATOM 1290 C C . GLU A 1 174 ? -20.982 -4.759 18.587 1.00 85.38 174 GLU 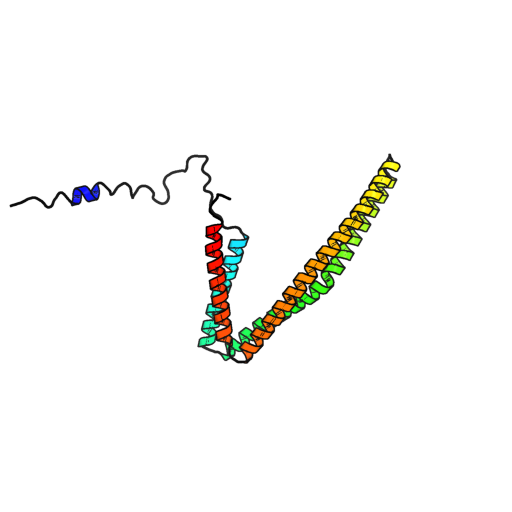A C 1
ATOM 1292 O O . GLU A 1 174 ? -21.951 -4.699 19.345 1.00 85.38 174 GLU A O 1
ATOM 1297 N N . ARG A 1 175 ? -19.747 -4.971 19.055 1.00 83.19 175 ARG A N 1
ATOM 1298 C CA . ARG A 1 175 ? -19.451 -5.132 20.489 1.00 83.19 175 ARG A CA 1
ATOM 1299 C C . ARG A 1 175 ? -19.639 -3.834 21.274 1.00 83.19 175 ARG A C 1
ATOM 1301 O O . ARG A 1 175 ? -20.195 -3.853 22.370 1.00 83.19 175 ARG A O 1
ATOM 1308 N N . ILE A 1 176 ? -19.235 -2.695 20.711 1.00 80.75 176 ILE A N 1
ATOM 1309 C CA . ILE A 1 176 ? -19.476 -1.373 21.313 1.00 80.75 176 ILE A CA 1
ATOM 1310 C C . ILE A 1 176 ? -20.981 -1.086 21.398 1.00 80.75 176 ILE A C 1
ATOM 1312 O O . ILE A 1 176 ? -21.456 -0.588 22.419 1.00 80.75 176 ILE A O 1
ATOM 1316 N N . GLU A 1 177 ? -21.746 -1.413 20.355 1.00 82.81 177 GLU A N 1
ATOM 1317 C CA . GLU A 1 177 ? -23.199 -1.229 20.326 1.00 82.81 177 GLU A CA 1
ATOM 1318 C C . GLU A 1 177 ? -23.912 -2.084 21.383 1.00 82.81 177 GLU A C 1
ATOM 1320 O O . GLU A 1 177 ? -24.838 -1.578 22.022 1.00 82.81 177 GLU A O 1
ATOM 1325 N N . LYS A 1 178 ? -23.412 -3.301 21.652 1.00 86.62 178 LYS A N 1
ATOM 1326 C CA . LYS A 1 178 ? -23.851 -4.196 22.744 1.00 86.62 178 LYS A CA 1
ATOM 1327 C C . LYS A 1 178 ? -23.433 -3.745 24.153 1.00 86.62 178 LYS A C 1
ATOM 1329 O O . LYS A 1 178 ? -23.789 -4.399 25.127 1.00 86.62 178 LYS A O 1
ATOM 1334 N N . GLY A 1 179 ? -22.698 -2.638 24.284 1.00 77.38 179 GLY A N 1
ATOM 1335 C CA . GLY A 1 179 ? -22.245 -2.112 25.577 1.00 77.38 179 GLY A CA 1
ATOM 1336 C C . GLY A 1 179 ? -20.935 -2.720 26.092 1.00 77.38 179 GLY A C 1
ATOM 1337 O O . GLY A 1 179 ? -20.478 -2.350 27.169 1.00 77.38 179 GLY A O 1
ATOM 1338 N N . GLU A 1 180 ? -20.263 -3.574 25.314 1.00 82.69 180 GLU A N 1
ATOM 1339 C CA . GLU A 1 180 ? -18.980 -4.200 25.678 1.00 82.69 180 GLU A CA 1
ATOM 1340 C C . GLU A 1 180 ? -17.767 -3.293 25.397 1.00 82.69 180 GLU A C 1
ATOM 1342 O O . GLU A 1 180 ? -16.627 -3.757 25.359 1.00 82.69 180 GLU A O 1
ATOM 1347 N N . GLY A 1 181 ? -17.973 -1.989 25.182 1.00 79.00 181 GLY A N 1
ATOM 1348 C CA . GLY A 1 181 ? -16.910 -1.062 24.774 1.00 79.00 181 GLY A CA 1
ATOM 1349 C C . GLY A 1 181 ? -15.697 -1.052 25.716 1.00 79.00 181 GLY A C 1
ATOM 1350 O O . GLY A 1 181 ? -14.563 -0.949 25.250 1.00 79.00 181 GLY A O 1
ATOM 1351 N N . LEU A 1 182 ? -15.917 -1.226 27.024 1.00 77.69 182 LEU A N 1
ATOM 1352 C CA . LEU A 1 182 ? -14.842 -1.338 28.017 1.00 77.69 182 LEU A CA 1
ATOM 1353 C C . LEU A 1 182 ? -14.064 -2.657 27.881 1.00 77.69 182 LEU A C 1
ATOM 1355 O O . LEU A 1 182 ? -12.837 -2.627 27.838 1.00 77.69 182 LEU A O 1
ATOM 1359 N N . ALA A 1 183 ? -14.755 -3.785 27.696 1.00 80.50 183 ALA A N 1
ATOM 1360 C CA . ALA A 1 183 ? -14.121 -5.087 27.482 1.00 80.50 183 ALA A CA 1
ATOM 1361 C C . ALA A 1 183 ? -13.289 -5.115 26.186 1.00 80.50 183 ALA A C 1
ATOM 1363 O O . ALA A 1 183 ? -12.186 -5.657 26.157 1.00 80.50 183 ALA A O 1
ATOM 1364 N N . VAL A 1 184 ? -13.769 -4.458 25.122 1.00 80.94 184 VAL A N 1
ATOM 1365 C CA . VAL A 1 184 ? -13.005 -4.273 23.875 1.00 80.94 184 VAL A CA 1
ATOM 1366 C C . VAL A 1 184 ? -11.714 -3.483 24.135 1.00 80.94 184 VAL A C 1
ATOM 1368 O O . VAL A 1 184 ? -10.657 -3.823 23.602 1.00 80.94 184 VAL A O 1
ATOM 1371 N N . ILE A 1 185 ? -11.771 -2.421 24.947 1.00 77.00 185 ILE A N 1
ATOM 1372 C CA . ILE A 1 185 ? -10.590 -1.616 25.296 1.00 77.00 185 ILE A CA 1
ATOM 1373 C C . ILE A 1 185 ? -9.576 -2.438 26.100 1.00 77.00 185 ILE A C 1
ATOM 1375 O O . ILE A 1 185 ? -8.375 -2.351 25.828 1.00 77.00 185 ILE A O 1
ATOM 1379 N N . GLU A 1 186 ? -10.040 -3.229 27.064 1.00 81.88 186 GLU A N 1
ATOM 1380 C CA . GLU A 1 186 ? -9.184 -4.074 27.899 1.00 81.88 186 GLU A CA 1
ATOM 1381 C C . GLU A 1 186 ? -8.484 -5.159 27.075 1.00 81.88 186 GLU A C 1
ATOM 1383 O O . GLU A 1 186 ? -7.258 -5.261 27.120 1.00 81.88 186 GLU A O 1
ATOM 1388 N N . GLU A 1 187 ? -9.213 -5.850 26.199 1.00 84.00 187 GLU A N 1
ATOM 1389 C CA . GLU A 1 187 ? -8.643 -6.850 25.290 1.00 84.00 187 GLU A CA 1
ATOM 1390 C C . GLU A 1 187 ? -7.581 -6.236 24.352 1.00 84.00 187 GLU A C 1
ATOM 1392 O O . GLU A 1 187 ? -6.510 -6.805 24.111 1.00 84.00 187 GLU A O 1
ATOM 1397 N N . LEU A 1 188 ? -7.835 -5.029 23.827 1.00 81.38 188 LEU A N 1
ATOM 1398 C CA . LEU A 1 188 ? -6.863 -4.319 22.991 1.00 81.38 188 LEU A CA 1
ATOM 1399 C C . LEU A 1 188 ? -5.626 -3.871 23.784 1.00 81.38 188 LEU A C 1
ATOM 1401 O O . LEU A 1 188 ? -4.532 -3.780 23.213 1.00 81.38 188 LEU A O 1
ATOM 1405 N N . ARG A 1 189 ? -5.774 -3.572 25.078 1.00 81.12 189 ARG A N 1
ATOM 1406 C CA . ARG A 1 189 ? -4.662 -3.224 25.968 1.00 81.12 189 ARG A CA 1
ATOM 1407 C C . ARG A 1 189 ? -3.779 -4.441 26.232 1.00 81.12 189 ARG A C 1
ATOM 1409 O O . ARG A 1 189 ? -2.560 -4.313 26.097 1.00 81.12 189 ARG A O 1
ATOM 1416 N N . GLU A 1 190 ? -4.366 -5.593 26.543 1.00 86.81 190 GLU A N 1
ATOM 1417 C CA . GLU A 1 190 ? -3.646 -6.851 26.786 1.00 86.81 190 GLU A CA 1
ATOM 1418 C C . GLU A 1 190 ? -2.818 -7.265 25.566 1.00 86.81 190 GLU A C 1
ATOM 1420 O O . GLU A 1 190 ? -1.589 -7.345 25.657 1.00 86.81 190 GLU A O 1
ATOM 1425 N N . LYS A 1 191 ? -3.437 -7.339 24.378 1.00 85.38 191 LYS A N 1
ATOM 1426 C CA . LYS A 1 191 ? -2.728 -7.650 23.119 1.00 85.38 191 LYS A CA 1
ATOM 1427 C C . LYS A 1 191 ? -1.554 -6.702 22.850 1.00 85.38 191 LYS A C 1
ATOM 1429 O O . LYS A 1 191 ? -0.526 -7.099 22.297 1.00 85.38 191 LYS A O 1
ATOM 1434 N N . ARG A 1 192 ? -1.660 -5.420 23.225 1.00 82.06 192 ARG A N 1
ATOM 1435 C CA . ARG A 1 192 ? -0.543 -4.464 23.080 1.00 82.06 192 ARG A CA 1
ATOM 1436 C C . ARG A 1 192 ? 0.549 -4.655 24.127 1.00 82.06 192 ARG A C 1
ATOM 1438 O O . ARG A 1 192 ? 1.721 -4.441 23.802 1.00 82.06 192 ARG A O 1
ATOM 1445 N N . GLN A 1 193 ? 0.205 -5.024 25.358 1.00 81.31 193 GLN A N 1
ATOM 1446 C CA . GLN A 1 193 ? 1.185 -5.359 26.393 1.00 81.31 193 GLN A CA 1
ATOM 1447 C C . GLN A 1 193 ? 1.971 -6.616 26.011 1.00 81.31 193 GLN A C 1
ATOM 1449 O O . GLN A 1 193 ? 3.201 -6.592 26.081 1.00 81.31 193 GLN A O 1
ATOM 1454 N N . GLU A 1 194 ? 1.300 -7.631 25.472 1.00 85.06 194 GLU A N 1
ATOM 1455 C CA . GLU A 1 194 ? 1.929 -8.820 24.890 1.00 85.06 194 GLU A CA 1
ATOM 1456 C C . GLU A 1 194 ? 2.879 -8.452 23.743 1.00 85.06 194 GLU A C 1
ATOM 1458 O O . GLU A 1 194 ? 4.047 -8.837 23.746 1.00 85.06 194 GLU A O 1
ATOM 1463 N N . GLN A 1 195 ? 2.451 -7.611 22.791 1.00 81.94 195 GLN A N 1
ATOM 1464 C CA . GLN A 1 195 ? 3.327 -7.154 21.701 1.00 81.94 195 GLN A CA 1
ATOM 1465 C C . GLN A 1 195 ? 4.562 -6.393 22.199 1.00 81.94 195 GLN A C 1
ATOM 1467 O O . GLN A 1 195 ? 5.634 -6.472 21.591 1.00 81.94 195 GLN A O 1
ATOM 1472 N N . ARG A 1 196 ? 4.435 -5.632 23.290 1.00 79.44 196 ARG A N 1
ATOM 1473 C CA . ARG A 1 196 ? 5.576 -4.966 23.931 1.00 79.44 196 ARG A CA 1
ATOM 1474 C C . ARG A 1 196 ? 6.501 -5.962 24.609 1.00 79.44 196 ARG A C 1
ATOM 1476 O O . ARG A 1 196 ? 7.710 -5.800 24.465 1.00 79.44 196 ARG A O 1
ATOM 1483 N N . ALA A 1 197 ? 5.959 -6.951 25.316 1.00 80.25 197 ALA A N 1
ATOM 1484 C CA . ALA A 1 197 ? 6.731 -8.014 25.953 1.00 80.25 197 ALA A CA 1
ATOM 1485 C C . ALA A 1 197 ? 7.534 -8.794 24.902 1.00 80.25 197 ALA A C 1
ATOM 1487 O O . ALA A 1 197 ? 8.764 -8.766 24.936 1.00 80.25 197 ALA A O 1
ATOM 1488 N N . LEU A 1 198 ? 6.863 -9.280 23.851 1.00 80.75 198 LEU A N 1
ATOM 1489 C CA . LEU A 1 198 ? 7.488 -9.954 22.708 1.00 80.75 198 LEU A CA 1
ATOM 1490 C C . LEU A 1 198 ? 8.579 -9.101 22.043 1.00 80.75 198 LEU A C 1
ATOM 1492 O O . LEU A 1 198 ? 9.597 -9.616 21.587 1.00 80.75 198 LEU A O 1
ATOM 1496 N N . ARG A 1 199 ? 8.402 -7.775 21.957 1.00 75.31 199 ARG A N 1
ATOM 1497 C CA . ARG A 1 199 ? 9.429 -6.875 21.403 1.00 75.31 199 ARG A CA 1
ATOM 1498 C C . ARG A 1 199 ? 10.601 -6.646 22.350 1.00 75.31 199 ARG A C 1
ATOM 1500 O O . ARG A 1 199 ? 11.718 -6.512 21.858 1.00 75.31 199 ARG A O 1
ATOM 1507 N N . LYS A 1 200 ? 10.379 -6.577 23.665 1.00 73.69 200 LYS A N 1
ATOM 1508 C CA . LYS A 1 200 ? 11.460 -6.500 24.660 1.00 73.69 200 LYS A CA 1
ATOM 1509 C C . LYS A 1 200 ? 12.304 -7.772 24.622 1.00 73.69 200 LYS A C 1
ATOM 1511 O O . LYS A 1 200 ? 13.520 -7.672 24.516 1.00 73.69 200 LYS A O 1
ATOM 1516 N N . GLU A 1 201 ? 11.653 -8.929 24.569 1.00 71.50 201 GLU A N 1
ATOM 1517 C CA . GLU A 1 201 ? 12.301 -10.236 24.421 1.00 71.50 201 GLU A CA 1
ATOM 1518 C C . GLU A 1 201 ? 13.109 -10.314 23.114 1.00 71.50 201 GLU A C 1
ATOM 1520 O O . GLU A 1 201 ? 14.303 -10.609 23.128 1.00 71.50 201 GLU A O 1
ATOM 1525 N N . ARG A 1 202 ? 12.511 -9.919 21.979 1.00 66.56 202 ARG A N 1
ATOM 1526 C CA . ARG A 1 202 ? 13.194 -9.909 20.667 1.00 66.56 202 ARG A CA 1
ATOM 1527 C C . ARG A 1 202 ? 14.326 -8.883 20.557 1.00 66.56 202 ARG A C 1
ATOM 1529 O O . ARG A 1 202 ? 15.274 -9.105 19.807 1.00 66.56 202 ARG A O 1
ATOM 1536 N N . LYS A 1 203 ? 14.247 -7.747 21.262 1.00 61.69 203 LYS A N 1
ATOM 1537 C CA . LYS A 1 203 ? 15.350 -6.770 21.344 1.00 61.69 203 LYS A CA 1
ATOM 1538 C C . LYS A 1 203 ? 16.564 -7.347 22.060 1.00 61.69 203 LYS A C 1
ATOM 1540 O O . LYS A 1 203 ? 17.668 -6.904 21.778 1.00 61.69 203 LYS A O 1
ATOM 1545 N N . TRP A 1 204 ? 16.362 -8.282 22.983 1.00 46.78 204 TRP A N 1
ATOM 1546 C CA . TRP A 1 204 ? 17.441 -8.856 23.782 1.00 46.78 204 TRP A CA 1
ATOM 1547 C C . TRP A 1 204 ? 18.031 -10.105 23.114 1.00 46.78 204 TRP A C 1
ATOM 1549 O O . TRP A 1 204 ? 19.231 -10.324 23.217 1.00 46.78 204 TRP A O 1
ATOM 1559 N N . SER A 1 205 ? 17.250 -10.848 22.318 1.00 58.25 205 SER A N 1
ATOM 1560 C CA . SER A 1 205 ? 17.746 -12.021 21.576 1.00 58.25 205 SER A CA 1
ATOM 1561 C C . SER A 1 205 ? 18.521 -11.697 20.286 1.00 58.25 205 SER A C 1
ATOM 1563 O O . SER A 1 205 ? 19.236 -12.553 19.782 1.00 58.25 205 SER A O 1
ATOM 1565 N N . LYS A 1 206 ? 18.393 -10.479 19.730 1.00 51.25 206 LYS A N 1
ATOM 1566 C CA . LYS A 1 206 ? 19.151 -10.010 18.543 1.00 51.25 206 LYS A CA 1
ATOM 1567 C C . LYS A 1 206 ? 20.370 -9.131 18.872 1.00 51.25 206 LYS A C 1
ATOM 1569 O O . LYS A 1 206 ? 20.985 -8.588 17.959 1.00 51.25 206 LYS A O 1
ATOM 1574 N N . VAL A 1 207 ? 20.699 -8.957 20.156 1.00 50.47 207 VAL A N 1
ATOM 1575 C CA . VAL A 1 207 ? 21.834 -8.140 20.647 1.00 50.47 207 VAL A CA 1
ATOM 1576 C C . VAL A 1 207 ? 22.896 -9.022 21.331 1.00 50.47 207 VAL A C 1
ATOM 1578 O O . VAL A 1 207 ? 23.691 -8.557 22.136 1.00 50.47 207 VAL A O 1
ATOM 1581 N N . THR A 1 208 ? 22.976 -10.303 20.974 1.00 53.25 208 THR A N 1
ATOM 1582 C CA . THR A 1 208 ? 24.218 -11.081 21.076 1.00 53.25 208 THR A CA 1
ATOM 1583 C C . THR A 1 208 ? 24.921 -11.019 19.717 1.00 53.25 208 THR A C 1
ATOM 1585 O O . THR A 1 208 ? 24.437 -11.624 18.762 1.00 53.25 208 THR A O 1
ATOM 1588 N N . PRO A 1 209 ? 26.032 -10.269 19.568 1.00 47.59 209 PRO A N 1
ATOM 1589 C CA . PRO A 1 209 ? 26.819 -10.301 18.344 1.00 47.59 209 PRO A CA 1
ATOM 1590 C C . PRO A 1 209 ? 27.581 -11.632 18.319 1.00 47.59 209 PRO A C 1
ATOM 1592 O O . PRO A 1 209 ? 28.643 -11.766 18.919 1.00 47.59 209 PRO A O 1
ATOM 1595 N N . GLY A 1 210 ? 26.968 -12.631 17.688 1.00 48.59 210 GLY A N 1
ATOM 1596 C CA . GLY A 1 210 ? 27.474 -13.998 17.537 1.00 48.59 210 GLY A CA 1
ATOM 1597 C C . GLY A 1 210 ? 26.687 -14.831 16.515 1.00 48.59 210 GLY A C 1
ATOM 1598 O O . GLY A 1 210 ? 26.783 -16.055 16.537 1.00 48.59 210 GLY A O 1
ATOM 1599 N N . GLN A 1 211 ? 25.910 -14.167 15.649 1.00 36.72 211 GLN A N 1
ATOM 1600 C CA . GLN A 1 211 ? 25.325 -14.681 14.406 1.00 36.72 211 GLN A CA 1
ATOM 1601 C C . GLN A 1 211 ? 25.428 -13.602 13.330 1.00 36.72 211 GLN A C 1
ATOM 1603 O O . GLN A 1 211 ? 25.235 -12.413 13.685 1.00 36.72 211 GLN A O 1
#

Secondary structure (DSSP, 8-state):
----SSSHHHHHTTTSSSSSS--SS--PPPTT---------HHHHHHHHHHHHHHHHHHHHHHHHHH-HHHHHHHHHHHHHHHHHHHHHHHHHHHHHHHHHHHHHHHHHHHHHHHHHHHHHT-S-HHHHHHHHHHHHHHHHHHHHHHHHHHHHHHHHHHHHHHHHHHHHHHHHHHHHTTTHHHHHHHHHHHHHHHHHHHHHHHHHT-SS--